Protein AF-A0A7R9FV16-F1 (afdb_monomer_lite)

Radius of gyration: 20.97 Å; chains: 1; bounding box: 51×36×60 Å

Secondary structure (DSSP, 8-state):
------GGGHHHHHHHHHHHHHHHHHHHHHHHHHHHHH-GGGHHHHHHHHHHHHHHHHHHHHHHHHH-HHHHHHHHHHHHHHHHHHHH-TTS-HHHHHHHHHHHHHHHHHHHHHHHHHHHHHHS-TTS-HHHHHHHHHHHHHHHHHHHHHHHHHHHHHHHHHHHHHTSS-HHHHHHHHHHHHH--

Organism: NCBI:txid69355

Foldseek 3Di:
DDDPPPLVPPLVLLVLLLVLLLVLLVVLLVVVLVCLVPPVVVLVVVLVVLVVVCVVVVCCVVCCCVVVVVVVVVVVVVVVVVVVVLVPDPPRDPVVVSVVVSVVSNVVSSSVLNNQLSVQVVPDDSPDDSVVNSVSSVVSSVCCSCVVSVVVSVLSVLLVCLVVQCPDPDPVSVVVSVVSNVVRD

Structure (mmCIF, N/CA/C/O backbone):
data_AF-A0A7R9FV16-F1
#
_entry.id   AF-A0A7R9FV16-F1
#
loop_
_atom_site.group_PDB
_atom_site.id
_atom_site.type_symbol
_atom_site.label_atom_id
_atom_site.label_alt_id
_atom_site.label_comp_id
_atom_site.label_asym_id
_atom_site.label_entity_id
_atom_site.label_seq_id
_atom_site.pdbx_PDB_ins_code
_atom_site.Cartn_x
_atom_site.Cartn_y
_atom_site.Cartn_z
_atom_site.occupancy
_atom_site.B_iso_or_equiv
_atom_site.auth_seq_id
_atom_site.auth_comp_id
_atom_site.auth_asym_id
_atom_site.auth_atom_id
_atom_site.pdbx_PDB_model_num
ATOM 1 N N . GLN A 1 1 ? -18.859 5.278 29.647 1.00 49.06 1 GLN A N 1
ATOM 2 C CA . GLN A 1 1 ? -19.649 4.198 29.020 1.00 49.06 1 GLN A CA 1
ATOM 3 C C . GLN A 1 1 ? -20.813 4.819 28.258 1.00 49.06 1 GLN A C 1
ATOM 5 O O . GLN A 1 1 ? -21.878 4.978 28.829 1.00 49.06 1 GLN A O 1
ATOM 10 N N . VAL A 1 2 ? -20.589 5.220 27.007 1.00 32.78 2 VAL A N 1
ATOM 11 C CA . VAL A 1 2 ? -21.603 5.436 25.957 1.00 32.78 2 VAL A CA 1
ATOM 12 C C . VAL A 1 2 ? -20.820 5.634 24.664 1.00 32.78 2 VAL A C 1
ATOM 14 O O . VAL A 1 2 ? -19.995 6.531 24.585 1.00 32.78 2 VAL A O 1
ATOM 17 N N . GLY A 1 3 ? -21.016 4.729 23.714 1.00 35.81 3 GLY A N 1
ATOM 18 C CA . GLY A 1 3 ? -20.226 4.632 22.488 1.00 35.81 3 GLY A CA 1
ATOM 19 C C . GLY A 1 3 ? -20.249 3.205 21.962 1.00 35.81 3 GLY A C 1
ATOM 20 O O . GLY A 1 3 ? -19.216 2.632 21.651 1.00 35.81 3 GLY A O 1
ATOM 21 N N . GLY A 1 4 ? -21.436 2.591 21.956 1.00 35.41 4 GLY A N 1
ATOM 22 C CA . GLY A 1 4 ? -21.664 1.302 21.317 1.00 35.41 4 GLY A CA 1
ATOM 23 C C . GLY A 1 4 ? -21.653 1.463 19.802 1.00 35.41 4 GLY A C 1
ATOM 24 O O . GLY A 1 4 ? -22.678 1.259 19.160 1.00 35.41 4 GLY A O 1
ATOM 25 N N . VAL A 1 5 ? -20.515 1.851 19.232 1.00 40.62 5 VAL A N 1
ATOM 26 C CA . VAL A 1 5 ? -20.226 1.541 17.837 1.00 40.62 5 VAL A CA 1
ATOM 27 C C . VAL A 1 5 ? -19.673 0.127 17.865 1.00 40.62 5 VAL A C 1
ATOM 29 O O . VAL A 1 5 ? -18.720 -0.174 18.574 1.00 40.62 5 VAL A O 1
ATOM 32 N N . ARG A 1 6 ? -20.365 -0.781 17.187 1.00 46.66 6 ARG A N 1
ATOM 33 C CA . ARG A 1 6 ? -20.012 -2.197 17.122 1.00 46.66 6 ARG A CA 1
ATOM 34 C C . ARG A 1 6 ? -18.556 -2.351 16.646 1.00 46.66 6 ARG A C 1
ATOM 36 O O . ARG A 1 6 ? -18.321 -2.199 15.449 1.00 46.66 6 ARG A O 1
ATOM 43 N N . SER A 1 7 ? -17.629 -2.744 17.530 1.00 47.72 7 SER A N 1
ATOM 44 C CA . SER A 1 7 ? -16.282 -3.236 17.154 1.00 47.72 7 SER A CA 1
ATOM 45 C C . SER A 1 7 ? -16.349 -4.355 16.099 1.00 47.72 7 SER A C 1
ATOM 47 O O . SER A 1 7 ? -15.439 -4.542 15.303 1.00 47.72 7 SER A O 1
ATOM 49 N N . GLU A 1 8 ? -17.507 -5.015 15.970 1.00 54.47 8 GLU A N 1
ATOM 50 C CA . GLU A 1 8 ? -17.840 -5.990 14.922 1.00 54.47 8 GLU A CA 1
ATOM 51 C C . GLU A 1 8 ? -17.688 -5.455 13.477 1.00 54.47 8 GLU A C 1
ATOM 53 O O . GLU A 1 8 ? -17.722 -6.242 12.527 1.00 54.47 8 GLU A O 1
ATOM 58 N N . ARG A 1 9 ? -17.551 -4.133 13.276 1.00 60.50 9 ARG A N 1
ATOM 59 C CA . ARG A 1 9 ? -17.460 -3.492 11.951 1.00 60.50 9 ARG A CA 1
ATOM 60 C C . ARG A 1 9 ? -16.051 -3.141 11.478 1.00 60.50 9 ARG A C 1
ATOM 62 O O . ARG A 1 9 ? -15.894 -2.828 10.299 1.00 60.50 9 ARG A O 1
ATOM 69 N N . GLU A 1 10 ? -15.024 -3.255 12.312 1.00 66.75 10 GLU A N 1
ATOM 70 C CA . GLU A 1 10 ? -13.659 -2.885 11.904 1.00 66.75 10 GLU A CA 1
ATOM 71 C C . GLU A 1 10 ? -13.011 -3.941 11.001 1.00 66.75 10 GLU A C 1
ATOM 73 O O . GLU A 1 10 ? -12.376 -3.626 9.991 1.00 66.75 10 GLU A O 1
ATOM 78 N N . TRP A 1 11 ? -13.269 -5.217 11.289 1.00 72.56 11 TRP A N 1
ATOM 79 C CA . TRP A 1 11 ? -12.758 -6.345 10.509 1.00 72.56 11 TRP A CA 1
ATOM 80 C C . TRP A 1 11 ? -13.190 -6.316 9.024 1.00 72.56 11 TRP A C 1
ATOM 82 O O . TRP A 1 11 ? -12.340 -6.472 8.139 1.00 72.56 11 TRP A O 1
ATOM 92 N N . PRO A 1 12 ? -14.480 -6.073 8.697 1.00 78.12 12 PRO A N 1
ATOM 93 C CA . PRO A 1 12 ? -14.931 -5.891 7.316 1.00 78.12 12 PRO A CA 1
ATOM 94 C C . PRO A 1 12 ? -14.269 -4.719 6.583 1.00 78.12 12 PRO A C 1
ATOM 96 O O . PRO A 1 12 ? -14.006 -4.830 5.383 1.00 78.12 12 PRO A O 1
ATOM 99 N N . VAL A 1 13 ? -13.977 -3.618 7.284 1.00 77.75 13 VAL A N 1
ATOM 100 C CA . VAL A 1 13 ? -13.312 -2.439 6.710 1.00 77.75 13 VAL A CA 1
ATOM 101 C C . VAL A 1 13 ? -11.863 -2.769 6.357 1.00 77.75 13 VAL A C 1
ATOM 103 O O . VAL A 1 13 ? -11.467 -2.564 5.210 1.00 77.75 13 VAL A O 1
ATOM 106 N N . VAL A 1 14 ? -11.098 -3.369 7.278 1.00 80.19 14 VAL A N 1
ATOM 107 C CA . VAL A 1 14 ? -9.709 -3.802 7.018 1.00 80.19 14 VAL A CA 1
ATOM 108 C C . VAL A 1 14 ? -9.652 -4.761 5.828 1.00 80.19 14 VAL A C 1
ATOM 110 O O . VAL A 1 14 ? -8.814 -4.607 4.940 1.00 80.19 14 VAL A O 1
ATOM 113 N N . TRP A 1 15 ? -10.591 -5.705 5.745 1.00 84.06 15 TRP A N 1
ATOM 114 C CA . TRP A 1 15 ? -10.686 -6.637 4.620 1.00 84.06 15 TRP A CA 1
ATOM 115 C C . TRP A 1 15 ? -11.043 -5.953 3.291 1.00 84.06 15 TRP A C 1
ATOM 117 O O . TRP A 1 15 ? -10.528 -6.329 2.234 1.00 84.06 15 TRP A O 1
ATOM 127 N N . ALA A 1 16 ? -11.925 -4.951 3.310 1.00 83.25 16 ALA A N 1
ATOM 128 C CA . ALA A 1 16 ? -12.270 -4.175 2.122 1.00 83.25 16 ALA A CA 1
ATOM 129 C C . ALA A 1 16 ? -11.076 -3.352 1.616 1.00 83.25 16 ALA A C 1
ATOM 131 O O . ALA A 1 16 ? -10.797 -3.360 0.414 1.00 83.25 16 ALA A O 1
ATOM 132 N N . VAL A 1 17 ? -10.335 -2.717 2.528 1.00 84.00 17 VAL A N 1
ATOM 133 C CA . VAL A 1 17 ? -9.106 -1.979 2.210 1.00 84.00 17 VAL A CA 1
ATOM 134 C C . VAL A 1 17 ? -8.035 -2.927 1.667 1.00 84.00 17 VAL A C 1
ATOM 136 O O . VAL A 1 17 ? -7.470 -2.644 0.613 1.00 84.00 17 VAL A O 1
ATOM 139 N N . ALA A 1 18 ? -7.821 -4.088 2.296 1.00 84.62 18 ALA A N 1
ATOM 140 C CA . ALA A 1 18 ? -6.855 -5.090 1.839 1.00 84.62 18 ALA A CA 1
ATOM 141 C C . ALA A 1 18 ? -7.154 -5.585 0.414 1.00 84.62 18 ALA A C 1
ATOM 143 O O . ALA A 1 18 ? -6.259 -5.666 -0.428 1.00 84.62 18 ALA A O 1
ATOM 144 N N . LYS A 1 19 ? -8.427 -5.861 0.104 1.00 87.62 19 LYS A N 1
ATOM 145 C CA . LYS A 1 19 ? -8.842 -6.247 -1.254 1.00 87.62 19 LYS A CA 1
ATOM 146 C C . LYS A 1 19 ? -8.628 -5.124 -2.269 1.00 87.62 19 LYS A C 1
ATOM 148 O O . LYS A 1 19 ? -8.156 -5.396 -3.370 1.00 87.62 19 LYS A O 1
ATOM 153 N N . GLY A 1 20 ? -8.959 -3.880 -1.917 1.00 85.50 20 GLY A N 1
ATOM 154 C CA . GLY A 1 20 ? -8.730 -2.723 -2.790 1.00 85.50 20 GLY A CA 1
ATOM 155 C C . GLY A 1 20 ? -7.244 -2.474 -3.056 1.00 85.50 20 GLY A C 1
ATOM 156 O O . GLY A 1 20 ? -6.833 -2.289 -4.198 1.00 85.50 20 GLY A O 1
ATOM 157 N N . SER A 1 21 ? -6.428 -2.566 -2.011 1.00 86.31 21 SER A N 1
ATOM 158 C CA . SER A 1 21 ? -4.969 -2.489 -2.075 1.00 86.31 21 SER A CA 1
ATOM 159 C C . SER A 1 21 ? -4.351 -3.564 -2.970 1.00 86.31 21 SER A C 1
ATOM 161 O O . SER A 1 21 ? -3.466 -3.276 -3.779 1.00 86.31 21 SER A O 1
ATOM 163 N N . PHE A 1 22 ? -4.841 -4.803 -2.880 1.00 90.00 22 PHE A N 1
ATOM 164 C CA . PHE A 1 22 ? -4.366 -5.888 -3.732 1.00 90.00 22 PHE A CA 1
ATOM 165 C C . PHE A 1 22 ? -4.610 -5.588 -5.218 1.00 90.00 22 PHE A C 1
ATOM 167 O O . PHE A 1 22 ? -3.686 -5.680 -6.026 1.00 90.00 22 PHE A O 1
ATOM 174 N N . TRP A 1 23 ? -5.818 -5.135 -5.571 1.00 91.12 23 TRP A N 1
ATOM 175 C CA . TRP A 1 23 ? -6.137 -4.711 -6.938 1.00 91.12 23 TRP A CA 1
ATOM 176 C C . TRP A 1 23 ? -5.261 -3.551 -7.417 1.00 91.12 23 TRP A C 1
ATOM 178 O O . TRP A 1 23 ? -4.780 -3.575 -8.550 1.00 91.12 23 TRP A O 1
ATOM 188 N N . ASN A 1 24 ? -4.983 -2.579 -6.547 1.00 88.94 24 ASN A N 1
ATOM 189 C CA . ASN A 1 24 ? -4.059 -1.490 -6.851 1.00 88.94 24 ASN A CA 1
ATOM 190 C C . ASN A 1 24 ? -2.654 -2.004 -7.178 1.00 88.94 24 ASN A C 1
ATOM 192 O O . ASN A 1 24 ? -2.062 -1.588 -8.172 1.00 88.94 24 ASN A O 1
ATOM 196 N N . LYS A 1 25 ? -2.126 -2.940 -6.384 1.00 89.81 25 LYS A N 1
ATOM 197 C CA . LYS A 1 25 ? -0.804 -3.540 -6.610 1.00 89.81 25 LYS A CA 1
ATOM 198 C C . LYS A 1 25 ? -0.758 -4.359 -7.904 1.00 89.81 25 LYS A C 1
ATOM 200 O O . LYS A 1 25 ? 0.234 -4.282 -8.626 1.00 89.81 25 LYS A O 1
ATOM 205 N N . CYS A 1 26 ? -1.839 -5.057 -8.260 1.00 90.69 26 CYS A N 1
ATOM 206 C CA . CYS A 1 26 ? -1.954 -5.743 -9.552 1.00 90.69 26 CYS A CA 1
ATOM 207 C C . CYS A 1 26 ? -1.857 -4.792 -10.755 1.00 90.69 26 CYS A C 1
ATOM 209 O O . CYS A 1 26 ? -1.414 -5.221 -11.815 1.00 90.69 26 CYS A O 1
ATOM 211 N N . ILE A 1 27 ? -2.242 -3.521 -10.600 1.00 90.44 27 ILE A N 1
ATOM 212 C CA . ILE A 1 27 ? -2.109 -2.491 -11.641 1.00 90.44 27 ILE A CA 1
ATOM 213 C C . ILE A 1 27 ? -0.732 -1.816 -11.570 1.00 90.44 27 ILE A C 1
ATOM 215 O O . ILE A 1 27 ? -0.095 -1.608 -12.599 1.00 90.44 27 ILE A O 1
ATOM 219 N N . LEU A 1 28 ? -0.244 -1.505 -10.367 1.00 88.81 28 LEU A N 1
ATOM 220 C CA . LEU A 1 28 ? 1.030 -0.815 -10.150 1.00 88.81 28 LEU A CA 1
ATOM 221 C C . LEU A 1 28 ? 2.240 -1.623 -10.626 1.00 88.81 28 LEU A C 1
ATOM 223 O O . LEU A 1 28 ? 3.129 -1.059 -11.255 1.00 88.81 28 LEU A O 1
ATOM 227 N N . VAL A 1 29 ? 2.284 -2.930 -10.353 1.00 89.38 29 VAL A N 1
ATOM 228 C CA . VAL A 1 29 ? 3.417 -3.794 -10.730 1.00 89.38 29 VAL A CA 1
ATOM 229 C C . VAL A 1 29 ? 3.679 -3.799 -12.247 1.00 89.38 29 VAL A C 1
ATOM 231 O O . VAL A 1 29 ? 4.810 -3.512 -12.642 1.00 89.38 29 VAL A O 1
ATOM 234 N N . PRO A 1 30 ? 2.695 -4.068 -13.130 1.00 89.62 30 PRO A N 1
ATOM 235 C CA . PRO A 1 30 ? 2.925 -4.000 -14.572 1.00 89.62 30 PRO A CA 1
ATOM 236 C C . PRO A 1 30 ? 3.236 -2.579 -15.055 1.00 89.62 30 PRO A C 1
ATOM 238 O O . PRO A 1 30 ? 4.056 -2.421 -15.958 1.00 89.62 30 PRO A O 1
ATOM 241 N N . LEU A 1 31 ? 2.656 -1.543 -14.438 1.00 90.06 31 LEU A N 1
ATOM 242 C CA . LEU A 1 31 ? 2.975 -0.149 -14.766 1.00 90.06 31 LEU A CA 1
ATOM 243 C C . LEU A 1 31 ? 4.433 0.197 -14.431 1.00 90.06 31 LEU A C 1
ATOM 245 O O . LEU A 1 31 ? 5.113 0.851 -15.218 1.00 90.06 31 LEU A O 1
ATOM 249 N N . ALA A 1 32 ? 4.935 -0.286 -13.294 1.00 87.44 32 ALA A N 1
ATOM 250 C CA . ALA A 1 32 ? 6.323 -0.115 -12.883 1.00 87.44 32 ALA A CA 1
ATOM 251 C C . ALA A 1 32 ? 7.286 -0.849 -13.828 1.00 87.44 32 ALA A C 1
ATOM 253 O O . ALA A 1 32 ? 8.304 -0.286 -14.230 1.00 87.44 32 ALA A O 1
ATOM 254 N N . LEU A 1 33 ? 6.947 -2.073 -14.249 1.00 88.44 33 LEU A N 1
ATOM 255 C CA . LEU A 1 33 ? 7.721 -2.806 -15.258 1.00 88.44 33 LEU A CA 1
ATOM 256 C C . LEU A 1 33 ? 7.745 -2.072 -16.605 1.00 88.44 33 LEU A C 1
ATOM 258 O O . LEU A 1 33 ? 8.794 -2.004 -17.247 1.00 88.44 33 LEU A O 1
ATOM 262 N N . LEU A 1 34 ? 6.616 -1.485 -17.012 1.00 90.38 34 LEU A N 1
ATOM 263 C CA . LEU A 1 34 ? 6.533 -0.663 -18.217 1.00 90.38 34 LEU A CA 1
ATOM 264 C C . LEU A 1 34 ? 7.412 0.591 -18.100 1.00 90.38 34 LEU A C 1
ATOM 266 O O . LEU A 1 34 ? 8.094 0.946 -19.059 1.00 90.38 34 LEU A O 1
ATOM 270 N N . LEU A 1 35 ? 7.452 1.224 -16.924 1.00 86.69 35 LEU A N 1
ATOM 271 C CA . LEU A 1 35 ? 8.299 2.387 -16.654 1.00 86.69 35 LEU A CA 1
ATOM 272 C C . LEU A 1 35 ? 9.790 2.051 -16.804 1.00 86.69 35 LEU A C 1
ATOM 274 O O . LEU A 1 35 ? 10.509 2.821 -17.438 1.00 86.69 35 LEU A O 1
ATOM 278 N N . VAL A 1 36 ? 10.253 0.887 -16.322 1.00 84.00 36 VAL A N 1
ATOM 279 C CA . VAL A 1 36 ? 11.645 0.429 -16.552 1.00 84.00 36 VAL A CA 1
ATOM 280 C C . VAL A 1 36 ? 11.959 0.306 -18.032 1.00 84.00 36 VAL A C 1
ATOM 282 O O . VAL A 1 36 ? 13.068 0.623 -18.454 1.00 84.00 36 VAL A O 1
ATOM 285 N N . TRP A 1 37 ? 11.007 -0.198 -18.812 1.00 85.06 37 TRP A N 1
ATOM 286 C CA . TRP A 1 37 ? 11.217 -0.423 -20.234 1.00 85.06 37 TRP A CA 1
ATOM 287 C C . TRP A 1 37 ? 11.226 0.887 -21.029 1.00 85.06 37 TRP A C 1
ATOM 289 O O . TRP A 1 37 ? 12.030 1.041 -21.944 1.00 85.06 37 TRP A O 1
ATOM 299 N N . LEU A 1 38 ? 10.366 1.842 -20.662 1.00 89.75 38 LEU A N 1
ATOM 300 C CA . LEU A 1 38 ? 10.166 3.077 -21.418 1.00 89.75 38 LEU A CA 1
ATOM 301 C C . LEU A 1 38 ? 11.107 4.215 -20.990 1.00 89.75 38 LEU A C 1
ATOM 303 O O . LEU A 1 38 ? 11.584 4.976 -21.829 1.00 89.75 38 LEU A O 1
ATOM 307 N N . ALA A 1 39 ? 11.353 4.358 -19.686 1.00 88.25 39 ALA A N 1
ATOM 308 C CA . ALA A 1 39 ? 12.086 5.485 -19.115 1.00 88.25 39 ALA A CA 1
ATOM 309 C C . ALA A 1 39 ? 12.746 5.119 -17.767 1.00 88.25 39 ALA A C 1
ATOM 311 O O . ALA A 1 39 ? 12.374 5.663 -16.725 1.00 88.25 39 ALA A O 1
ATOM 312 N N . PRO A 1 40 ? 13.767 4.241 -17.749 1.00 82.56 40 PRO A N 1
ATOM 313 C CA . PRO A 1 40 ? 14.423 3.822 -16.506 1.00 82.56 40 PRO A CA 1
ATOM 314 C C . PRO A 1 40 ? 15.129 4.981 -15.785 1.00 82.56 40 PRO A C 1
ATOM 316 O O . PRO A 1 40 ? 15.247 4.976 -14.564 1.00 82.56 40 PRO A O 1
ATOM 319 N N . TRP A 1 41 ? 15.538 6.019 -16.521 1.00 87.00 41 TRP A N 1
ATOM 320 C CA . TRP A 1 41 ? 16.105 7.244 -15.952 1.00 87.00 41 TRP A CA 1
ATOM 321 C C . TRP A 1 41 ? 15.116 8.008 -15.064 1.00 87.00 41 TRP A C 1
ATOM 323 O O . TRP A 1 41 ? 15.553 8.802 -14.239 1.00 87.00 41 TRP A O 1
ATOM 333 N N . LEU A 1 42 ? 13.806 7.770 -15.216 1.00 87.56 42 LEU A N 1
ATOM 334 C CA . LEU A 1 42 ? 12.759 8.419 -14.431 1.00 87.56 42 LEU A CA 1
ATOM 335 C C . LEU A 1 42 ? 12.630 7.820 -13.022 1.00 87.56 42 LEU A C 1
ATOM 337 O O . LEU A 1 42 ? 12.069 8.464 -12.144 1.00 87.56 42 LEU A O 1
ATOM 341 N N . ILE A 1 43 ? 13.187 6.629 -12.778 1.00 84.25 43 ILE A N 1
ATOM 342 C CA . ILE A 1 43 ? 13.140 5.952 -11.473 1.00 84.25 43 ILE A CA 1
ATOM 343 C C . ILE A 1 43 ? 13.840 6.800 -10.404 1.00 84.25 43 ILE A C 1
ATOM 345 O O . ILE A 1 43 ? 13.265 7.066 -9.353 1.00 84.25 43 ILE A O 1
ATOM 349 N N . THR A 1 44 ? 15.050 7.284 -10.689 1.00 84.94 44 THR A N 1
ATOM 350 C CA . THR A 1 44 ? 15.838 8.110 -9.762 1.00 84.94 44 THR A CA 1
ATOM 351 C C . THR A 1 44 ? 15.147 9.426 -9.375 1.00 84.94 44 THR A C 1
ATOM 353 O O . THR A 1 44 ? 15.041 9.689 -8.179 1.00 84.94 44 THR A O 1
ATOM 356 N N . PRO A 1 45 ? 14.639 10.266 -10.302 1.00 88.69 45 PRO A N 1
ATOM 357 C CA . PRO A 1 45 ? 13.912 11.473 -9.922 1.00 88.69 45 PRO A CA 1
ATOM 358 C C . PRO A 1 45 ? 12.588 11.162 -9.210 1.00 88.69 45 PRO A C 1
ATOM 360 O O . PRO A 1 45 ? 12.253 11.881 -8.274 1.00 88.69 45 PRO A O 1
ATOM 363 N N . LEU A 1 46 ? 11.871 10.086 -9.570 1.00 84.88 46 LEU A N 1
ATOM 364 C CA . LEU A 1 46 ? 10.687 9.643 -8.815 1.00 84.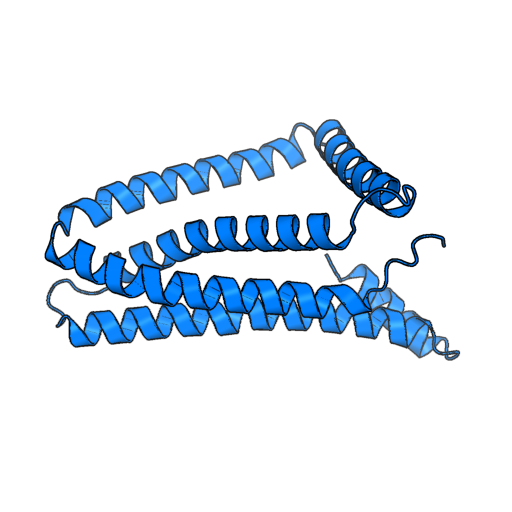88 46 LEU A CA 1
ATOM 365 C C . LEU A 1 46 ? 11.040 9.274 -7.369 1.00 84.88 46 LEU A C 1
ATOM 367 O O . LEU A 1 46 ? 10.335 9.694 -6.458 1.00 84.88 46 LEU A O 1
ATOM 371 N N . LEU A 1 47 ? 12.142 8.546 -7.154 1.00 84.19 47 LEU A N 1
ATOM 372 C CA . LEU A 1 47 ? 12.639 8.191 -5.819 1.00 84.19 47 LEU A CA 1
ATOM 373 C C . LEU A 1 47 ? 13.037 9.416 -5.007 1.00 84.19 47 LEU A C 1
ATOM 375 O O . LEU A 1 47 ? 12.675 9.520 -3.841 1.00 84.19 47 LEU A O 1
ATOM 379 N N . MET A 1 48 ? 13.767 10.349 -5.617 1.00 89.31 48 MET A N 1
ATOM 380 C CA . MET A 1 48 ? 14.195 11.573 -4.941 1.00 89.31 48 MET A CA 1
ATOM 381 C C . MET A 1 48 ? 12.994 12.434 -4.536 1.00 89.31 48 MET A C 1
ATOM 383 O O . MET A 1 48 ? 12.974 12.968 -3.430 1.00 89.31 48 MET A O 1
ATOM 387 N N . LEU A 1 49 ? 11.981 12.544 -5.403 1.00 88.19 49 LEU A N 1
ATOM 388 C CA . LEU A 1 49 ? 10.747 13.273 -5.106 1.00 88.19 49 LEU A CA 1
ATOM 389 C C . LEU A 1 49 ? 9.898 12.569 -4.040 1.00 88.19 49 LEU A C 1
ATOM 391 O O . LEU A 1 49 ? 9.436 13.232 -3.116 1.00 88.19 49 LEU A O 1
ATOM 395 N N . GLY A 1 50 ? 9.723 11.248 -4.141 1.00 83.00 50 GLY A N 1
ATOM 396 C CA . GLY A 1 50 ? 8.999 10.448 -3.148 1.00 83.00 50 GLY A CA 1
ATOM 397 C C . GLY A 1 50 ? 9.649 10.532 -1.769 1.00 83.00 50 GLY A C 1
ATOM 398 O O . GLY A 1 50 ? 8.999 10.925 -0.804 1.00 83.00 50 GLY A O 1
ATOM 399 N N . GLY A 1 51 ? 10.966 10.319 -1.700 1.00 85.25 51 GLY A N 1
ATOM 400 C CA . GLY A 1 51 ? 11.727 10.440 -0.459 1.00 85.25 51 GLY A CA 1
ATOM 401 C C . GLY A 1 51 ? 11.692 11.852 0.131 1.00 85.25 51 GLY A C 1
ATOM 402 O O . GLY A 1 51 ? 11.557 12.007 1.342 1.00 85.25 51 GLY A O 1
ATOM 403 N N . ALA A 1 52 ? 11.753 12.899 -0.700 1.00 89.19 52 ALA A N 1
ATOM 404 C CA . ALA A 1 52 ? 11.596 14.275 -0.228 1.00 89.19 52 ALA A CA 1
ATOM 405 C C . ALA A 1 52 ? 10.190 14.539 0.338 1.00 89.19 52 ALA A C 1
ATOM 407 O O . ALA A 1 52 ? 10.072 15.174 1.387 1.00 89.19 52 ALA A O 1
ATOM 408 N N . TYR A 1 53 ? 9.142 14.028 -0.319 1.00 86.00 53 TYR A N 1
ATOM 409 C CA . TYR A 1 53 ? 7.762 14.131 0.157 1.00 86.00 53 TYR A CA 1
ATOM 410 C C . TYR A 1 53 ? 7.559 13.392 1.485 1.00 86.00 53 TYR A C 1
ATOM 412 O O . TYR A 1 53 ? 7.020 13.980 2.419 1.00 86.00 53 TYR A O 1
ATOM 420 N N . LEU A 1 54 ? 8.065 12.161 1.624 1.00 83.81 54 LEU A N 1
ATOM 421 C CA . LEU A 1 54 ? 8.008 11.428 2.892 1.00 83.81 54 LEU A CA 1
ATOM 422 C C . LEU A 1 54 ? 8.774 12.127 4.017 1.00 83.81 54 LEU A C 1
ATOM 424 O O . LEU A 1 54 ? 8.303 12.154 5.152 1.00 83.81 54 LEU A O 1
ATOM 428 N N . CYS A 1 55 ? 9.950 12.691 3.730 1.00 87.62 55 CYS A N 1
ATOM 429 C CA . CYS A 1 55 ? 10.699 13.470 4.715 1.00 87.62 55 CYS A CA 1
ATOM 430 C C . CYS A 1 55 ? 9.901 14.696 5.170 1.00 87.62 55 CYS A C 1
ATOM 432 O O . CYS A 1 55 ? 9.879 14.999 6.362 1.00 87.62 55 CYS A O 1
ATOM 434 N N . PHE A 1 56 ? 9.227 15.378 4.240 1.00 89.44 56 PHE A N 1
ATOM 435 C CA . PHE A 1 56 ? 8.351 16.499 4.558 1.00 89.44 56 PHE A CA 1
ATOM 436 C C . PHE A 1 56 ? 7.161 16.057 5.423 1.00 89.44 56 PHE A C 1
ATOM 438 O O . PHE A 1 56 ? 6.998 16.580 6.521 1.00 89.44 56 PHE A O 1
ATOM 445 N N . GLU A 1 57 ? 6.391 15.053 4.991 1.00 82.69 57 GLU A N 1
ATOM 446 C CA . GLU A 1 57 ? 5.208 14.565 5.716 1.00 82.69 57 GLU A CA 1
ATOM 447 C C . GLU A 1 57 ? 5.580 13.975 7.089 1.00 82.69 57 GLU A C 1
ATOM 449 O O . GLU A 1 57 ? 4.880 14.171 8.084 1.00 82.69 57 GLU A O 1
ATOM 454 N N . GLY A 1 58 ? 6.718 13.280 7.174 1.00 83.69 58 GLY A N 1
ATOM 455 C CA . GLY A 1 58 ? 7.248 12.731 8.419 1.00 83.69 58 GLY A CA 1
ATOM 456 C C . GLY A 1 58 ? 7.633 13.822 9.418 1.00 83.69 58 GLY A C 1
ATOM 457 O O . GLY A 1 58 ? 7.231 13.758 10.582 1.00 83.69 58 GLY A O 1
ATOM 458 N N . VAL A 1 59 ? 8.372 14.846 8.973 1.00 89.00 59 VAL A N 1
ATOM 459 C CA . VAL A 1 59 ? 8.736 15.988 9.825 1.00 89.00 59 VAL A CA 1
ATOM 460 C C . VAL A 1 59 ? 7.500 16.784 10.217 1.00 89.00 59 VAL A C 1
ATOM 462 O O . VAL A 1 59 ? 7.374 17.125 11.387 1.00 89.00 59 VAL A O 1
ATOM 465 N N . GLU A 1 60 ? 6.574 17.040 9.295 1.00 85.56 60 GLU A N 1
ATOM 466 C CA . GLU A 1 60 ? 5.336 17.770 9.569 1.00 85.56 60 GLU A CA 1
ATOM 467 C C . GLU A 1 60 ? 4.504 17.071 10.647 1.00 85.56 60 GLU A C 1
ATOM 469 O O . GLU A 1 60 ? 4.148 17.700 11.640 1.00 85.56 60 GLU A O 1
ATOM 474 N N . LYS A 1 61 ? 4.276 15.755 10.539 1.00 79.69 61 LYS A N 1
ATOM 475 C CA . LYS A 1 61 ? 3.506 15.000 11.543 1.00 79.69 61 LYS A CA 1
ATOM 476 C C . LYS A 1 61 ? 4.178 14.979 12.914 1.00 79.69 61 LYS A C 1
ATOM 478 O O . LYS A 1 61 ? 3.501 15.130 13.933 1.00 79.69 61 LYS A O 1
ATOM 483 N N . ILE A 1 62 ? 5.500 14.804 12.962 1.00 83.62 62 ILE A N 1
ATOM 484 C CA . ILE A 1 62 ? 6.251 14.804 14.227 1.00 83.62 62 ILE A CA 1
ATOM 485 C C . ILE A 1 62 ? 6.267 16.212 14.835 1.00 83.62 62 ILE A C 1
ATOM 487 O O . ILE A 1 62 ? 5.971 16.380 16.018 1.00 83.62 62 ILE A O 1
ATOM 491 N N . ALA A 1 63 ? 6.575 17.231 14.034 1.00 83.88 63 ALA A N 1
ATOM 492 C CA . ALA A 1 63 ? 6.650 18.619 14.470 1.00 83.88 63 ALA A CA 1
ATOM 493 C C . ALA A 1 63 ? 5.282 19.144 14.908 1.00 83.88 63 ALA A C 1
ATOM 495 O O . ALA A 1 63 ? 5.200 19.798 15.940 1.00 83.88 63 ALA A O 1
ATOM 496 N N . HIS A 1 64 ? 4.203 18.815 14.195 1.00 77.81 64 HIS A N 1
ATOM 497 C CA . HIS A 1 64 ? 2.848 19.207 14.575 1.00 77.81 64 HIS A CA 1
ATOM 498 C C . HIS A 1 64 ? 2.466 18.624 15.942 1.00 77.81 64 HIS A C 1
ATOM 500 O O . HIS A 1 64 ? 2.004 19.353 16.819 1.00 77.81 64 HIS A O 1
ATOM 506 N N . LYS A 1 65 ? 2.772 17.341 16.181 1.00 77.75 65 LYS A N 1
ATOM 507 C CA . LYS A 1 65 ? 2.489 16.671 17.460 1.00 77.75 65 LYS A CA 1
ATOM 508 C C . LYS A 1 65 ? 3.333 17.206 18.627 1.00 77.75 65 LYS A C 1
ATOM 510 O O . LYS A 1 65 ? 2.861 17.207 19.761 1.00 77.75 65 LYS A O 1
ATOM 515 N N . LEU A 1 66 ? 4.563 17.658 18.366 1.00 81.75 66 LEU A N 1
ATOM 516 C CA . LEU A 1 66 ? 5.483 18.158 19.398 1.00 81.75 66 LEU A CA 1
ATOM 517 C C . LEU A 1 66 ? 5.366 19.667 19.664 1.00 81.75 66 LEU A C 1
ATOM 519 O O . LEU A 1 66 ? 5.497 20.089 20.810 1.00 81.75 66 LEU A O 1
ATOM 523 N N . LEU A 1 67 ? 5.144 20.479 18.628 1.00 77.25 67 LEU A N 1
ATOM 524 C CA . LEU A 1 67 ? 5.139 21.946 18.709 1.00 77.25 67 LEU A CA 1
ATOM 525 C C . LEU A 1 67 ? 3.735 22.526 18.888 1.00 77.25 67 LEU A C 1
ATOM 527 O O . LEU A 1 67 ? 3.593 23.582 19.499 1.00 77.25 67 LEU A O 1
ATOM 531 N N . HIS A 1 68 ? 2.700 21.825 18.416 1.00 77.88 68 HIS A N 1
ATOM 532 C CA . HIS A 1 68 ? 1.305 22.241 18.563 1.00 77.88 68 HIS A CA 1
ATOM 533 C C . HIS A 1 68 ? 0.454 21.168 19.263 1.00 77.88 68 HIS A C 1
ATOM 535 O O . HIS A 1 68 ? -0.587 20.771 18.741 1.00 77.88 68 HIS A O 1
ATOM 541 N N . PRO A 1 69 ? 0.830 20.708 20.475 1.00 68.50 69 PRO A N 1
ATOM 542 C CA . PRO A 1 69 ? 0.096 19.650 21.171 1.00 68.50 69 PRO A CA 1
ATOM 543 C C . PRO A 1 69 ? -1.366 20.026 21.457 1.00 68.50 69 PRO A C 1
ATOM 545 O O . PRO A 1 69 ? -2.233 19.160 21.417 1.00 68.50 69 PRO A O 1
ATOM 548 N N . ALA A 1 70 ? -1.667 21.311 21.676 1.00 66.25 70 ALA A N 1
ATOM 549 C CA . ALA A 1 70 ? -3.039 21.792 21.856 1.00 66.25 70 ALA A CA 1
ATOM 550 C C . ALA A 1 70 ? -3.872 21.736 20.560 1.00 66.25 70 ALA A C 1
ATOM 552 O O . ALA A 1 70 ? -5.078 21.522 20.614 1.00 66.25 70 ALA A O 1
ATOM 553 N N . GLN A 1 71 ? -3.236 21.910 19.400 1.00 63.53 71 GLN A N 1
ATOM 554 C CA . GLN A 1 71 ? -3.903 21.909 18.096 1.00 63.53 71 GLN A CA 1
ATOM 555 C C . GLN A 1 71 ? -4.048 20.487 17.548 1.00 63.53 71 GLN A C 1
ATOM 557 O O . GLN A 1 71 ? -5.099 20.148 17.022 1.00 63.53 71 GLN A O 1
ATOM 562 N N . ALA A 1 72 ? -3.057 19.625 17.794 1.00 60.91 72 ALA A N 1
ATOM 563 C CA . ALA A 1 72 ? -3.164 18.186 17.575 1.00 60.91 72 ALA A CA 1
ATOM 564 C C . ALA A 1 72 ? -4.277 17.560 18.439 1.00 60.91 72 ALA A C 1
ATOM 566 O O . ALA A 1 72 ? -5.066 16.772 17.930 1.00 60.91 72 ALA A O 1
ATOM 567 N N . GLN A 1 73 ? -4.401 17.961 19.713 1.00 60.97 73 GLN A N 1
ATOM 568 C CA . GLN A 1 73 ? -5.536 17.558 20.557 1.00 60.97 73 GLN A CA 1
ATOM 569 C C . GLN A 1 73 ? -6.863 18.128 20.045 1.00 60.97 73 GLN A C 1
ATOM 571 O O . GLN A 1 73 ? -7.873 17.440 20.088 1.00 60.97 73 GLN A O 1
ATOM 576 N N . ALA A 1 74 ? -6.886 19.365 19.537 1.00 61.22 74 ALA A N 1
ATOM 577 C CA . ALA A 1 74 ? -8.096 19.942 18.956 1.00 61.22 74 ALA A CA 1
ATOM 578 C C . ALA A 1 74 ? -8.540 19.207 17.678 1.00 61.22 74 ALA A C 1
ATOM 580 O O . ALA A 1 74 ? -9.730 18.969 17.516 1.00 61.22 74 ALA A O 1
ATOM 581 N N . GLU A 1 75 ? -7.619 18.802 16.801 1.00 60.66 75 GLU A N 1
ATOM 582 C CA . GLU A 1 75 ? -7.927 17.977 15.622 1.00 60.66 75 GLU A CA 1
ATOM 583 C C . GLU A 1 75 ? -8.416 16.577 16.000 1.00 60.66 75 GLU A C 1
ATOM 585 O O . GLU A 1 75 ? -9.351 16.067 15.386 1.00 60.66 75 GLU A O 1
ATOM 590 N N . GLU A 1 76 ? -7.824 15.967 17.028 1.00 59.84 76 GLU A N 1
ATOM 591 C CA . GLU A 1 76 ? -8.259 14.674 17.561 1.00 59.84 76 GLU A CA 1
ATOM 592 C C . GLU A 1 76 ? -9.683 14.769 18.128 1.00 59.84 76 GLU A C 1
ATOM 594 O O . GLU A 1 76 ? -10.541 13.973 17.756 1.00 59.84 76 GLU A O 1
ATOM 599 N N . LEU A 1 77 ? -9.977 15.823 18.898 1.00 58.69 77 LEU A N 1
ATOM 600 C CA . LEU A 1 77 ? -11.312 16.120 19.428 1.00 58.69 77 LEU A CA 1
ATOM 601 C C . LEU A 1 77 ? -12.330 16.476 18.335 1.00 58.69 77 LEU A C 1
ATOM 603 O O . LEU A 1 77 ? -13.507 16.162 18.482 1.00 58.69 77 LEU A O 1
ATOM 607 N N . VAL A 1 78 ? -11.912 17.126 17.245 1.00 60.88 78 VAL A N 1
ATOM 608 C CA . VAL A 1 78 ? -12.783 17.423 16.094 1.00 60.88 78 VAL A CA 1
ATOM 609 C C . VAL A 1 78 ? -13.106 16.149 15.317 1.00 60.88 78 VAL A C 1
ATOM 611 O O . VAL A 1 78 ? -14.269 15.941 14.985 1.00 60.88 78 VAL A O 1
ATOM 614 N N . ASN A 1 79 ? -12.131 15.262 15.099 1.00 57.41 79 ASN A N 1
ATOM 615 C CA . ASN A 1 79 ? -12.374 13.936 14.521 1.00 57.41 79 ASN A CA 1
ATOM 616 C C . ASN A 1 79 ? -13.318 13.111 15.406 1.00 57.41 79 ASN A C 1
ATOM 618 O O . ASN A 1 79 ? -14.251 12.481 14.910 1.00 57.41 79 ASN A O 1
ATOM 622 N N . GLU A 1 80 ? -13.113 13.141 16.724 1.00 55.16 80 GLU A N 1
ATOM 623 C CA . GLU A 1 80 ? -13.981 12.466 17.690 1.00 55.16 80 GLU A CA 1
ATOM 624 C C . GLU A 1 80 ? -15.397 13.066 17.685 1.00 55.16 80 GLU A C 1
ATOM 626 O O . GLU A 1 80 ? -16.381 12.329 17.680 1.00 55.16 80 GLU A O 1
ATOM 631 N N . ALA A 1 81 ? -15.519 14.393 17.584 1.00 55.03 81 ALA A N 1
ATOM 632 C CA . ALA A 1 81 ? -16.793 15.099 17.489 1.00 55.03 81 ALA A CA 1
ATOM 633 C C . ALA A 1 81 ? -17.518 14.851 16.156 1.00 55.03 81 ALA A C 1
ATOM 635 O O . ALA A 1 81 ? -18.736 14.693 16.157 1.00 55.03 81 ALA A O 1
ATOM 636 N N . GLU A 1 82 ? -16.815 14.769 15.024 1.00 55.97 82 GLU A N 1
ATOM 637 C CA . GLU A 1 82 ? -17.397 14.374 13.733 1.00 55.97 82 GLU A CA 1
ATOM 638 C C . GLU A 1 82 ? -17.900 12.929 13.768 1.00 55.97 82 GLU A C 1
ATOM 640 O O . GLU A 1 82 ? -19.006 12.649 13.304 1.00 55.97 82 GLU A O 1
ATOM 645 N N . ILE A 1 83 ? -17.140 12.017 14.385 1.00 55.34 83 ILE A N 1
ATOM 646 C CA . ILE A 1 83 ? -17.564 10.630 14.601 1.00 55.34 83 ILE A CA 1
ATOM 647 C C . ILE A 1 83 ? -18.785 10.581 15.531 1.00 55.34 83 ILE A C 1
ATOM 649 O O . ILE A 1 83 ? -19.743 9.867 15.242 1.00 55.34 83 ILE A O 1
ATOM 653 N N . MET A 1 84 ? -18.804 11.363 16.614 1.00 53.19 84 MET A N 1
ATOM 654 C CA . MET A 1 84 ? -19.942 11.442 17.536 1.00 53.19 84 MET A CA 1
ATOM 655 C C . MET A 1 84 ? -21.189 12.052 16.882 1.00 53.19 84 MET A C 1
ATOM 657 O O . MET A 1 84 ? -22.287 11.537 17.088 1.00 53.19 84 MET A O 1
ATOM 661 N N . ASN A 1 85 ? -21.038 13.090 16.058 1.00 52.22 85 ASN A N 1
ATOM 662 C CA . ASN A 1 85 ? -22.139 13.705 15.313 1.00 52.22 85 ASN A CA 1
ATOM 663 C C . ASN A 1 85 ? -22.698 12.753 14.245 1.00 52.22 85 ASN A C 1
ATOM 665 O O . ASN A 1 85 ? -23.913 12.627 14.116 1.00 52.22 85 ASN A O 1
ATOM 669 N N . ALA A 1 86 ? -21.835 12.001 13.554 1.00 52.00 86 ALA A N 1
ATOM 670 C CA . ALA A 1 86 ? -22.248 10.963 12.609 1.00 52.00 86 ALA A CA 1
ATOM 671 C C . ALA A 1 86 ? -22.989 9.786 13.275 1.00 52.00 86 ALA A C 1
ATOM 673 O O . ALA A 1 86 ? -23.787 9.114 12.626 1.00 52.00 86 ALA A O 1
ATOM 674 N N . VAL A 1 87 ? -22.741 9.528 14.565 1.00 51.22 87 VAL A N 1
ATOM 675 C CA . VAL A 1 87 ? -23.447 8.504 15.357 1.00 51.22 87 VAL A CA 1
ATOM 676 C C . VAL A 1 87 ? -24.801 9.005 15.883 1.00 51.22 87 VAL A C 1
ATOM 678 O O . VAL A 1 87 ? -25.684 8.187 16.147 1.00 51.22 87 VAL A O 1
ATOM 681 N N . GLN A 1 88 ? -24.991 10.321 16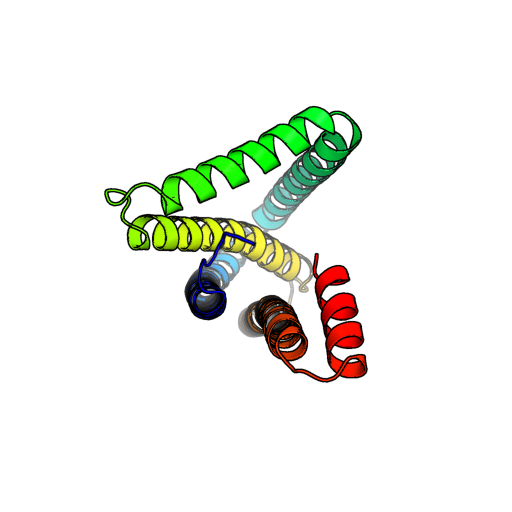.041 1.00 50.56 88 GLN A N 1
ATOM 682 C CA . GLN A 1 88 ? -26.221 10.903 16.598 1.00 50.56 88 GLN A CA 1
ATOM 683 C C . GLN A 1 88 ? -27.234 11.393 15.558 1.00 50.56 88 GLN A C 1
ATOM 685 O O . GLN A 1 88 ? -28.396 11.585 15.916 1.00 50.56 88 GLN A O 1
ATOM 690 N N . ASP A 1 89 ? -26.840 11.555 14.296 1.00 45.38 89 ASP A N 1
ATOM 691 C CA . ASP A 1 89 ? -27.729 12.019 13.231 1.00 45.38 89 ASP A CA 1
ATOM 692 C C . ASP A 1 89 ? -28.301 10.842 12.402 1.00 45.38 89 ASP A C 1
ATOM 694 O O . ASP A 1 89 ? -27.567 10.195 11.651 1.00 45.38 89 ASP A O 1
ATOM 698 N N . PRO A 1 90 ? -29.618 10.552 12.477 1.00 53.19 90 PRO A N 1
ATOM 699 C CA . PRO A 1 90 ? -30.259 9.475 11.714 1.00 53.19 90 PRO A CA 1
ATOM 700 C C . PRO A 1 90 ? -30.274 9.702 10.194 1.00 53.19 90 PRO A C 1
ATOM 702 O O . PRO A 1 90 ? -30.660 8.796 9.454 1.00 53.19 90 PRO A O 1
ATOM 705 N N . SER A 1 91 ? -29.925 10.906 9.726 1.00 52.84 91 SER A N 1
ATOM 706 C CA . SER A 1 91 ? -29.872 11.262 8.304 1.00 52.84 91 SER A CA 1
ATOM 707 C C . SER A 1 91 ? -28.515 10.982 7.649 1.00 52.84 91 SER A C 1
ATOM 709 O O . SER A 1 91 ? -28.404 11.014 6.420 1.00 52.84 91 SER A O 1
ATOM 711 N N . VAL A 1 92 ? -27.492 10.660 8.446 1.00 56.16 92 VAL A N 1
ATOM 712 C CA . VAL A 1 92 ? -26.153 10.336 7.958 1.00 56.16 92 VAL A CA 1
ATOM 713 C C . VAL A 1 92 ? -26.104 8.859 7.573 1.00 56.16 92 VAL A C 1
ATOM 715 O O . VAL A 1 92 ? -26.191 7.960 8.411 1.00 56.16 92 VAL A O 1
ATOM 718 N N . ASP A 1 93 ? -25.956 8.589 6.276 1.00 66.19 93 ASP A N 1
ATOM 719 C CA . ASP A 1 93 ? -25.774 7.231 5.768 1.00 66.19 93 ASP A CA 1
ATOM 720 C C . ASP A 1 93 ? -24.413 6.684 6.232 1.00 66.19 93 ASP A C 1
ATOM 722 O O . ASP A 1 93 ? -23.373 6.934 5.616 1.00 66.19 93 ASP A O 1
ATOM 726 N N . MET A 1 94 ? -24.410 5.913 7.325 1.00 66.06 94 MET A N 1
ATOM 727 C CA . MET A 1 94 ? -23.206 5.250 7.844 1.00 66.06 94 MET A CA 1
ATOM 728 C C . MET A 1 94 ? -22.462 4.443 6.768 1.00 66.06 94 MET A C 1
ATOM 730 O O . MET A 1 94 ? -21.237 4.339 6.823 1.00 66.06 94 MET A O 1
ATOM 734 N N . LEU A 1 95 ? -23.159 3.898 5.762 1.00 68.69 95 LEU A N 1
ATOM 735 C CA . LEU A 1 95 ? -22.513 3.159 4.676 1.00 68.69 95 LEU A CA 1
ATOM 736 C C . LEU A 1 95 ? -21.749 4.084 3.721 1.00 68.69 95 LEU A C 1
ATOM 738 O O . LEU A 1 95 ? -20.755 3.657 3.130 1.00 68.69 95 LEU A O 1
ATOM 742 N N . ALA A 1 96 ? -22.195 5.328 3.544 1.00 73.19 96 ALA A N 1
ATOM 743 C CA . ALA A 1 96 ? -21.487 6.318 2.742 1.00 73.19 96 ALA A CA 1
ATOM 744 C C . ALA A 1 96 ? -20.165 6.718 3.413 1.00 73.19 96 ALA A C 1
ATOM 746 O O . ALA A 1 96 ? -19.123 6.692 2.756 1.00 73.19 96 ALA A O 1
ATOM 747 N N . LEU A 1 97 ? -20.186 6.958 4.729 1.00 74.38 97 LEU A N 1
ATOM 748 C CA . LEU A 1 97 ? -18.985 7.262 5.512 1.00 74.38 97 LEU A CA 1
ATOM 749 C C . LEU A 1 97 ? -17.992 6.091 5.547 1.00 74.38 97 LEU A C 1
ATOM 751 O O . LEU A 1 97 ? -16.792 6.290 5.368 1.00 74.38 97 LEU A O 1
ATOM 755 N N . GLU A 1 98 ? -18.467 4.853 5.724 1.00 73.00 98 GLU A N 1
ATOM 756 C CA . GLU A 1 98 ? -17.606 3.661 5.666 1.00 73.00 98 GLU A CA 1
ATOM 757 C C . GLU A 1 98 ? -16.930 3.521 4.294 1.00 73.00 98 GLU A C 1
ATOM 759 O O . GLU A 1 98 ? -15.723 3.283 4.211 1.00 73.00 98 GLU A O 1
ATOM 764 N N . LYS A 1 99 ? -17.681 3.714 3.202 1.00 78.31 99 LYS A N 1
ATOM 765 C CA . LYS A 1 99 ? -17.130 3.676 1.838 1.00 78.31 99 LYS A CA 1
ATOM 766 C C . LYS A 1 99 ? -16.104 4.776 1.605 1.00 78.31 99 LYS A C 1
ATOM 768 O O . LYS A 1 99 ? -15.098 4.524 0.942 1.00 78.31 99 LYS A O 1
ATOM 773 N N . GLU A 1 100 ? -16.346 5.975 2.119 1.00 80.38 100 GLU A N 1
ATOM 774 C CA . GLU A 1 100 ? -15.408 7.087 2.010 1.00 80.38 100 GLU A CA 1
ATOM 775 C C . GLU A 1 100 ? -14.111 6.801 2.770 1.00 80.38 100 GLU A C 1
ATOM 777 O O . GLU A 1 100 ? -13.033 6.929 2.186 1.00 80.38 100 GLU A O 1
ATOM 782 N N . LYS A 1 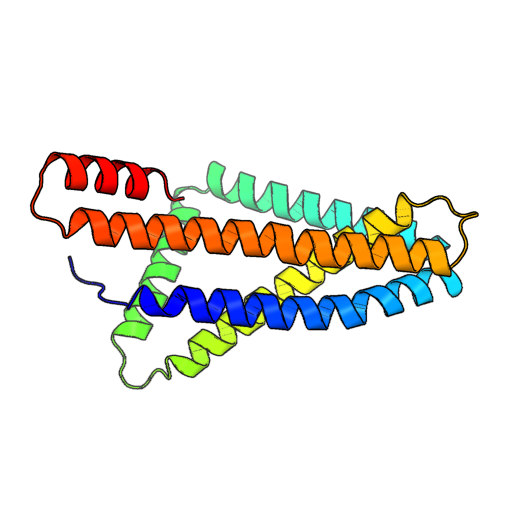101 ? -14.202 6.288 4.005 1.00 77.88 101 LYS A N 1
ATOM 783 C CA . LYS A 1 101 ? -13.040 5.838 4.787 1.00 77.88 101 LYS A CA 1
ATOM 784 C C . LYS A 1 101 ? -12.253 4.745 4.062 1.00 77.88 101 LYS A C 1
ATOM 786 O O . LYS A 1 101 ? -11.036 4.858 3.921 1.00 77.88 101 LYS A O 1
ATOM 791 N N . ILE A 1 102 ? -12.937 3.726 3.529 1.00 77.81 102 ILE A N 1
ATOM 792 C CA . ILE A 1 102 ? -12.304 2.660 2.734 1.00 77.81 102 ILE A CA 1
ATOM 793 C C . ILE A 1 102 ? -11.593 3.257 1.513 1.00 77.81 102 ILE A C 1
ATOM 795 O O . ILE A 1 102 ? -10.443 2.923 1.236 1.00 77.81 102 ILE A O 1
ATOM 799 N N . LYS A 1 103 ? -12.244 4.172 0.789 1.00 80.62 103 LYS A N 1
ATOM 800 C CA . LYS A 1 103 ? -11.677 4.814 -0.403 1.00 80.62 103 LYS A CA 1
ATOM 801 C C . LYS A 1 103 ? -10.464 5.685 -0.070 1.00 80.62 103 LYS A C 1
ATOM 803 O O . LYS A 1 103 ? -9.493 5.663 -0.823 1.00 80.62 103 LYS A O 1
ATOM 808 N N . GLY A 1 104 ? -10.511 6.429 1.033 1.00 82.31 104 GLY A N 1
ATOM 809 C CA . GLY A 1 104 ? -9.385 7.207 1.548 1.00 82.31 104 GLY A CA 1
ATOM 810 C C . GLY A 1 104 ? -8.193 6.310 1.871 1.00 82.31 104 GLY A C 1
ATOM 811 O O . GLY A 1 104 ? -7.110 6.514 1.329 1.00 82.31 104 GLY A O 1
ATOM 812 N N . ALA A 1 105 ? -8.421 5.242 2.640 1.00 81.69 105 ALA A N 1
ATOM 813 C CA . ALA A 1 105 ? -7.380 4.283 3.000 1.00 81.69 105 ALA A CA 1
ATOM 814 C C . ALA A 1 105 ? -6.752 3.593 1.773 1.00 81.69 105 ALA A C 1
ATOM 816 O O . ALA A 1 105 ? -5.534 3.446 1.705 1.00 81.69 105 ALA A O 1
ATOM 817 N N . ILE A 1 106 ? -7.557 3.233 0.766 1.00 82.56 106 ILE A N 1
ATOM 818 C CA . ILE A 1 106 ? -7.065 2.650 -0.495 1.00 82.56 106 ILE A CA 1
ATOM 819 C C . ILE A 1 106 ? -6.182 3.641 -1.275 1.00 82.56 106 ILE A C 1
ATOM 821 O O . ILE A 1 106 ? -5.203 3.224 -1.894 1.00 82.56 106 ILE A O 1
ATOM 825 N N . ARG A 1 107 ? -6.503 4.944 -1.269 1.00 82.12 107 ARG A N 1
ATOM 826 C CA . ARG A 1 107 ? -5.690 5.976 -1.942 1.00 82.12 107 ARG A CA 1
ATOM 827 C C . ARG A 1 107 ? -4.342 6.169 -1.258 1.00 82.12 107 ARG A C 1
ATOM 829 O O . ARG A 1 107 ? -3.326 6.213 -1.945 1.00 82.12 107 ARG A O 1
ATOM 836 N N . THR A 1 108 ? -4.328 6.253 0.069 1.00 82.00 108 THR A N 1
ATOM 837 C CA . THR A 1 108 ? -3.079 6.377 0.828 1.00 82.00 108 THR A CA 1
ATOM 838 C C . THR A 1 108 ? -2.203 5.139 0.636 1.00 82.00 108 THR A C 1
ATOM 840 O O . THR A 1 108 ? -1.011 5.268 0.365 1.00 82.00 108 THR A O 1
ATOM 843 N N . ASP A 1 109 ? -2.794 3.937 0.664 1.00 86.06 109 ASP A N 1
ATOM 844 C CA . ASP A 1 109 ? -2.063 2.700 0.374 1.00 86.06 109 ASP A CA 1
ATOM 845 C C . ASP A 1 109 ? -1.528 2.659 -1.064 1.00 86.06 109 ASP A C 1
ATOM 847 O O . ASP A 1 109 ? -0.419 2.179 -1.267 1.00 86.06 109 ASP A O 1
ATOM 851 N N . PHE A 1 110 ? -2.254 3.181 -2.059 1.00 83.81 110 PHE A N 1
ATOM 852 C CA . PHE A 1 110 ? -1.761 3.252 -3.439 1.00 83.81 110 PHE A CA 1
ATOM 853 C C . PHE A 1 110 ? -0.462 4.055 -3.541 1.00 83.81 110 PHE A C 1
ATOM 855 O O . PHE A 1 110 ? 0.492 3.587 -4.161 1.00 83.81 110 PHE A O 1
ATOM 862 N N . ILE A 1 111 ? -0.418 5.237 -2.921 1.00 82.62 111 ILE A N 1
ATOM 863 C CA . ILE A 1 111 ? 0.754 6.121 -2.951 1.00 82.62 111 ILE A CA 1
ATOM 864 C C . ILE A 1 111 ? 1.932 5.451 -2.236 1.00 82.62 111 ILE A C 1
ATOM 866 O O . ILE A 1 111 ? 3.002 5.307 -2.826 1.00 82.62 111 ILE A O 1
ATOM 870 N N . LEU A 1 112 ? 1.706 4.946 -1.017 1.00 86.00 112 LEU A N 1
ATOM 871 C CA . LEU A 1 112 ? 2.734 4.233 -0.249 1.00 86.00 112 LEU A CA 1
ATOM 872 C C . LEU A 1 112 ? 3.232 2.975 -0.974 1.00 86.00 112 LEU A C 1
ATOM 874 O O . LEU A 1 112 ? 4.425 2.678 -0.998 1.00 86.00 112 LEU A O 1
ATOM 878 N N . SER A 1 113 ? 2.328 2.232 -1.611 1.00 86.25 113 SER A N 1
ATOM 879 C CA . SER A 1 113 ? 2.672 1.033 -2.379 1.00 86.25 113 SER A CA 1
ATOM 880 C C . SER A 1 113 ? 3.474 1.365 -3.629 1.00 86.25 113 SER A C 1
ATOM 882 O O . SER A 1 113 ? 4.393 0.621 -3.968 1.00 86.25 113 SER A O 1
ATOM 884 N N . ALA A 1 114 ? 3.137 2.456 -4.321 1.00 86.25 114 ALA A N 1
ATOM 885 C CA . ALA A 1 114 ? 3.883 2.909 -5.486 1.00 86.25 114 ALA A CA 1
ATOM 886 C C . ALA A 1 114 ? 5.333 3.220 -5.102 1.00 86.25 114 ALA A C 1
ATOM 888 O O . ALA A 1 114 ? 6.251 2.762 -5.775 1.00 86.25 114 ALA A O 1
ATOM 889 N N . GLU A 1 115 ? 5.546 3.904 -3.981 1.00 85.69 115 GLU A N 1
ATOM 890 C CA . GLU A 1 115 ? 6.884 4.205 -3.484 1.00 85.69 115 GLU A CA 1
ATOM 891 C C . GLU A 1 115 ? 7.691 2.945 -3.157 1.00 85.69 115 GLU A C 1
ATOM 893 O O . GLU A 1 115 ? 8.808 2.792 -3.648 1.00 85.69 115 GLU A O 1
ATOM 898 N N . ILE A 1 116 ? 7.115 1.995 -2.414 1.00 88.25 116 ILE A N 1
ATOM 899 C CA . ILE A 1 116 ? 7.790 0.727 -2.090 1.00 88.25 116 ILE A CA 1
ATOM 900 C C . ILE A 1 116 ? 8.162 -0.040 -3.363 1.00 88.25 116 ILE A C 1
ATOM 902 O O . ILE A 1 116 ? 9.259 -0.592 -3.458 1.00 88.25 116 ILE A O 1
ATOM 906 N N . ILE A 1 117 ? 7.265 -0.076 -4.351 1.00 89.06 117 ILE A N 1
ATOM 907 C CA . ILE A 1 117 ? 7.518 -0.739 -5.633 1.00 89.06 117 ILE A CA 1
ATOM 908 C C . ILE A 1 117 ? 8.664 -0.050 -6.373 1.00 89.06 117 ILE A C 1
ATOM 910 O O . ILE A 1 117 ? 9.535 -0.743 -6.891 1.00 89.06 117 ILE A O 1
ATOM 914 N N . VAL A 1 118 ? 8.702 1.284 -6.405 1.00 85.50 118 VAL A N 1
ATOM 915 C CA . VAL A 1 118 ? 9.785 2.040 -7.053 1.00 85.50 118 VAL A CA 1
ATOM 916 C C . VAL A 1 118 ? 11.112 1.858 -6.303 1.00 85.50 118 VAL A C 1
ATOM 918 O O . VAL A 1 118 ? 12.144 1.688 -6.949 1.00 85.50 118 VAL A O 1
ATOM 921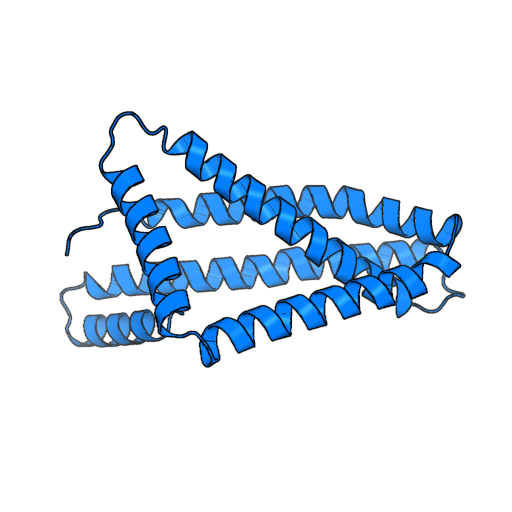 N N . ILE A 1 119 ? 11.109 1.814 -4.966 1.00 87.44 119 ILE A N 1
ATOM 922 C CA . ILE A 1 119 ? 12.300 1.491 -4.161 1.00 87.44 119 ILE A CA 1
ATOM 923 C C . ILE A 1 119 ? 12.798 0.091 -4.510 1.00 87.44 119 ILE A C 1
ATOM 925 O O . ILE A 1 119 ? 13.968 -0.074 -4.843 1.00 87.44 119 ILE A O 1
ATOM 929 N N . ALA A 1 120 ? 11.914 -0.910 -4.497 1.00 88.19 120 ALA A N 1
ATOM 930 C CA . ALA A 1 120 ? 12.265 -2.276 -4.870 1.00 88.19 120 ALA A CA 1
ATOM 931 C C . ALA A 1 120 ? 12.808 -2.345 -6.305 1.00 88.19 120 ALA A C 1
ATOM 933 O O . ALA A 1 120 ? 13.773 -3.046 -6.574 1.00 88.19 120 ALA A O 1
ATOM 934 N N . LEU A 1 121 ? 12.234 -1.576 -7.228 1.00 85.62 121 LEU A N 1
ATOM 935 C CA . LEU A 1 121 ? 12.703 -1.480 -8.606 1.00 85.62 121 LEU A CA 1
ATOM 936 C C . LEU A 1 121 ? 14.112 -0.889 -8.710 1.00 85.62 121 LEU A C 1
ATOM 938 O O . LEU A 1 121 ? 14.918 -1.380 -9.495 1.00 85.62 121 LEU A O 1
ATOM 942 N N . GLY A 1 122 ? 14.395 0.153 -7.925 1.00 82.50 122 GLY A N 1
ATOM 943 C CA . GLY A 1 122 ? 15.688 0.831 -7.885 1.00 82.50 122 GLY A CA 1
ATOM 944 C C . GLY A 1 122 ? 16.796 0.021 -7.208 1.00 82.50 122 GLY A C 1
ATOM 945 O O . GLY A 1 122 ? 17.967 0.250 -7.501 1.00 82.50 122 GLY A O 1
ATOM 946 N N . THR A 1 123 ? 16.457 -0.931 -6.331 1.00 84.88 123 THR A N 1
ATOM 947 C CA . THR A 1 123 ? 17.438 -1.822 -5.680 1.00 84.88 123 THR A CA 1
ATOM 948 C C . THR A 1 123 ? 17.751 -3.078 -6.491 1.00 84.88 123 THR A C 1
ATOM 950 O O . THR A 1 123 ? 18.785 -3.710 -6.265 1.00 84.88 123 THR A O 1
ATOM 953 N N . ILE A 1 124 ? 16.889 -3.455 -7.439 1.00 87.00 124 ILE A N 1
ATOM 954 C CA . ILE A 1 124 ? 17.120 -4.603 -8.318 1.00 87.00 124 ILE A CA 1
ATOM 955 C C . ILE A 1 124 ? 18.195 -4.257 -9.358 1.00 87.00 124 ILE A C 1
ATOM 957 O O . ILE A 1 124 ? 18.146 -3.214 -10.008 1.00 87.00 124 ILE A O 1
ATOM 961 N N . ALA A 1 125 ? 19.152 -5.168 -9.559 1.00 82.19 125 ALA A N 1
ATOM 962 C CA . ALA A 1 125 ? 20.222 -4.989 -10.537 1.00 82.19 125 ALA A CA 1
ATOM 963 C C . ALA A 1 125 ? 19.673 -4.768 -11.963 1.00 82.19 125 ALA A C 1
ATOM 965 O O . ALA A 1 125 ? 18.720 -5.421 -12.410 1.00 82.19 125 ALA A O 1
ATOM 966 N N . ALA A 1 126 ? 20.267 -3.815 -12.685 1.00 78.12 126 ALA A N 1
ATOM 967 C CA . ALA A 1 126 ? 19.752 -3.356 -13.973 1.00 78.12 126 ALA A CA 1
ATOM 968 C C . ALA A 1 126 ? 19.795 -4.444 -15.063 1.00 78.12 126 ALA A C 1
ATOM 970 O O . ALA A 1 126 ? 18.916 -4.468 -15.927 1.00 78.12 126 ALA A O 1
ATOM 971 N N . ASP A 1 127 ? 20.760 -5.357 -14.982 1.00 83.56 127 ASP A N 1
ATOM 972 C CA . ASP A 1 127 ? 21.040 -6.459 -15.909 1.00 83.56 127 ASP A CA 1
ATOM 973 C C . ASP A 1 127 ? 20.092 -7.663 -15.767 1.00 83.56 127 ASP A C 1
ATOM 975 O O . ASP A 1 127 ? 20.059 -8.537 -16.634 1.00 83.56 127 ASP A O 1
ATOM 979 N N . LEU A 1 128 ? 19.265 -7.699 -14.719 1.00 87.12 128 LEU A N 1
ATOM 980 C CA . LEU A 1 128 ? 18.281 -8.762 -14.533 1.00 87.12 128 LEU A CA 1
ATOM 981 C C . LEU A 1 128 ? 17.208 -8.755 -15.628 1.00 87.12 128 LEU A C 1
ATOM 983 O O . LEU A 1 128 ? 16.705 -7.707 -16.052 1.00 87.12 128 LEU A O 1
ATOM 987 N N . SER A 1 129 ? 16.800 -9.963 -16.025 1.00 89.38 129 SER A N 1
ATOM 988 C CA . SER A 1 129 ? 15.718 -10.162 -16.988 1.00 89.38 129 SER A CA 1
ATOM 989 C C . SER A 1 129 ? 14.400 -9.554 -16.491 1.00 89.38 129 SER A C 1
ATOM 991 O O . SER A 1 129 ? 14.134 -9.495 -15.286 1.00 89.38 129 SER A O 1
ATOM 993 N N . ILE A 1 130 ? 13.532 -9.151 -17.424 1.00 87.25 130 ILE A N 1
ATOM 994 C CA . ILE A 1 130 ? 12.198 -8.617 -17.100 1.00 87.25 130 ILE A CA 1
ATOM 995 C C . ILE A 1 130 ? 11.384 -9.639 -16.293 1.00 87.25 130 ILE A C 1
ATOM 997 O O . ILE A 1 130 ? 10.681 -9.256 -15.362 1.00 87.25 130 ILE A O 1
ATOM 1001 N N . GLY A 1 131 ? 11.529 -10.936 -16.589 1.00 91.00 131 GLY A N 1
ATOM 1002 C CA . GLY A 1 131 ? 10.862 -12.005 -15.842 1.00 91.00 131 GLY A CA 1
ATOM 1003 C C . GLY A 1 131 ? 11.299 -12.064 -14.377 1.00 91.00 131 GLY A C 1
ATOM 1004 O O . GLY A 1 131 ? 10.458 -12.171 -13.487 1.00 91.00 131 GLY A O 1
ATOM 1005 N N . THR A 1 132 ? 12.599 -11.916 -14.105 1.00 91.00 132 THR A N 1
ATOM 1006 C CA . THR A 1 132 ? 13.112 -11.891 -12.727 1.00 91.00 132 THR A CA 1
ATOM 1007 C C . THR A 1 132 ? 12.666 -10.632 -11.987 1.00 91.00 132 THR A C 1
ATOM 1009 O O . THR A 1 132 ? 12.222 -10.727 -10.846 1.00 91.00 132 THR A O 1
ATOM 1012 N N . LYS A 1 133 ? 12.701 -9.462 -12.643 1.00 89.88 133 LYS A N 1
ATOM 1013 C CA . LYS A 1 133 ? 12.174 -8.206 -12.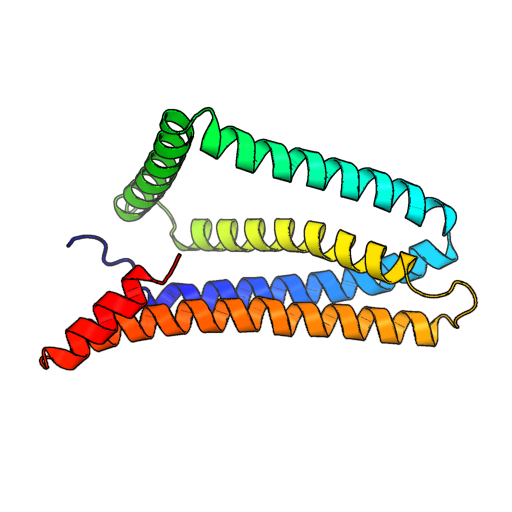079 1.00 89.88 133 LYS A CA 1
ATOM 1014 C C . LYS A 1 133 ? 10.692 -8.342 -11.724 1.00 89.88 133 LYS A C 1
ATOM 1016 O O . LYS A 1 133 ? 10.299 -8.010 -10.612 1.00 89.88 133 LYS A O 1
ATOM 1021 N N . ALA A 1 134 ? 9.886 -8.902 -12.626 1.00 91.12 134 ALA A N 1
ATOM 1022 C CA . ALA A 1 134 ? 8.465 -9.143 -12.393 1.00 91.12 134 ALA A CA 1
ATOM 1023 C C . ALA A 1 134 ? 8.220 -10.073 -11.198 1.00 91.12 134 ALA A C 1
ATOM 1025 O O . ALA A 1 134 ? 7.374 -9.772 -10.359 1.00 91.12 134 ALA A O 1
ATOM 1026 N N . ALA A 1 135 ? 8.988 -11.161 -11.083 1.00 92.75 135 ALA A N 1
ATOM 1027 C CA . ALA A 1 135 ? 8.885 -12.086 -9.958 1.00 92.75 135 ALA A CA 1
ATOM 1028 C C . ALA A 1 135 ? 9.223 -11.412 -8.618 1.00 92.75 135 ALA A C 1
ATOM 1030 O O . ALA A 1 135 ? 8.487 -11.588 -7.648 1.00 92.75 135 ALA A O 1
ATOM 1031 N N . VAL A 1 136 ? 10.287 -10.600 -8.565 1.00 92.00 136 VAL A N 1
ATOM 1032 C CA . VAL A 1 136 ? 10.668 -9.864 -7.348 1.00 92.00 136 VAL A CA 1
ATOM 1033 C C . VAL A 1 136 ? 9.598 -8.840 -6.968 1.00 92.00 136 VAL A C 1
ATOM 1035 O O . VAL A 1 136 ? 9.163 -8.821 -5.819 1.00 92.00 136 VAL A O 1
ATOM 1038 N N . LEU A 1 137 ? 9.120 -8.025 -7.914 1.00 91.50 137 LEU A N 1
ATOM 1039 C CA . LEU A 1 137 ? 8.077 -7.031 -7.634 1.00 91.50 137 LEU A CA 1
ATOM 1040 C C . LEU A 1 137 ? 6.765 -7.683 -7.189 1.00 91.50 137 LEU A C 1
ATOM 1042 O O . LEU A 1 137 ? 6.126 -7.194 -6.259 1.00 91.50 137 LEU A O 1
ATOM 1046 N N . ALA A 1 138 ? 6.377 -8.800 -7.809 1.00 91.50 138 ALA A N 1
ATOM 1047 C CA . ALA A 1 138 ? 5.210 -9.568 -7.393 1.00 91.50 138 ALA A CA 1
ATOM 1048 C C . ALA A 1 138 ? 5.384 -10.127 -5.972 1.00 91.50 138 ALA A C 1
ATOM 1050 O O . ALA A 1 138 ? 4.473 -10.009 -5.154 1.00 91.50 138 ALA A O 1
ATOM 1051 N N . ALA A 1 139 ? 6.561 -10.674 -5.651 1.00 94.00 139 ALA A N 1
ATOM 1052 C CA . ALA A 1 139 ? 6.866 -11.168 -4.312 1.00 94.00 139 ALA A CA 1
ATOM 1053 C C . ALA A 1 139 ? 6.807 -10.049 -3.261 1.00 94.00 139 ALA A C 1
ATOM 1055 O O . ALA A 1 139 ? 6.166 -10.231 -2.229 1.00 94.00 139 ALA A O 1
ATOM 1056 N N . VAL A 1 140 ? 7.395 -8.878 -3.536 1.00 93.00 140 VAL A N 1
ATOM 1057 C CA . VAL A 1 140 ? 7.336 -7.705 -2.645 1.00 93.00 140 VAL A CA 1
ATOM 1058 C C . VAL A 1 140 ? 5.895 -7.224 -2.468 1.00 93.00 140 VAL A C 1
ATOM 1060 O O . VAL A 1 140 ? 5.458 -7.003 -1.340 1.00 93.00 140 VAL A O 1
ATOM 1063 N N . ALA A 1 141 ? 5.127 -7.113 -3.554 1.00 89.75 141 ALA A N 1
ATOM 1064 C CA . ALA A 1 141 ? 3.732 -6.685 -3.501 1.00 89.75 141 ALA A CA 1
ATOM 1065 C C . ALA A 1 141 ? 2.871 -7.629 -2.645 1.00 89.75 141 ALA A C 1
ATOM 1067 O O . ALA A 1 141 ? 2.087 -7.170 -1.808 1.00 89.75 141 ALA A O 1
ATOM 1068 N N . ILE A 1 142 ? 3.039 -8.945 -2.811 1.00 91.94 142 ILE A N 1
ATOM 1069 C CA . ILE A 1 142 ? 2.331 -9.958 -2.019 1.00 91.94 142 ILE A CA 1
ATOM 1070 C C . ILE A 1 142 ? 2.790 -9.914 -0.561 1.00 91.94 142 ILE A C 1
ATOM 1072 O O . ILE A 1 142 ? 1.945 -9.853 0.331 1.00 91.94 142 ILE A O 1
ATOM 1076 N N . ALA A 1 143 ? 4.101 -9.899 -0.311 1.00 93.19 143 ALA A N 1
ATOM 1077 C CA . ALA A 1 143 ? 4.667 -9.870 1.034 1.00 93.19 143 ALA A CA 1
ATOM 1078 C C . ALA A 1 143 ? 4.194 -8.644 1.820 1.00 93.19 143 ALA A C 1
ATOM 1080 O O . ALA A 1 143 ? 3.787 -8.785 2.969 1.00 93.19 143 ALA A O 1
ATOM 1081 N N . MET A 1 144 ? 4.159 -7.464 1.196 1.00 89.00 144 MET A N 1
ATOM 1082 C CA . MET A 1 144 ? 3.642 -6.254 1.837 1.00 89.00 144 MET A CA 1
ATOM 1083 C C . MET A 1 144 ? 2.136 -6.319 2.071 1.00 89.00 144 MET A C 1
ATOM 1085 O O . MET A 1 144 ? 1.676 -5.930 3.139 1.00 89.00 144 MET A O 1
ATOM 1089 N N . THR A 1 145 ? 1.359 -6.850 1.123 1.00 88.06 145 THR A N 1
ATOM 1090 C CA . THR A 1 145 ? -0.093 -7.004 1.316 1.00 88.06 145 THR A CA 1
ATOM 1091 C C . THR A 1 145 ? -0.381 -7.947 2.483 1.00 88.06 145 THR A C 1
ATOM 1093 O O . THR A 1 145 ? -1.116 -7.602 3.400 1.00 88.06 145 THR A O 1
ATOM 1096 N N . VAL A 1 146 ? 0.229 -9.130 2.500 1.00 89.94 146 VAL A N 1
ATOM 1097 C CA . VAL A 1 146 ? -0.005 -10.109 3.568 1.00 89.94 146 VAL A CA 1
ATOM 1098 C C . VAL A 1 146 ? 0.589 -9.633 4.893 1.00 89.94 146 VAL A C 1
ATOM 1100 O O . VAL A 1 146 ? -0.066 -9.744 5.922 1.00 89.94 146 VAL A O 1
ATOM 1103 N N . GLY A 1 147 ? 1.802 -9.081 4.880 1.00 89.75 147 GLY A N 1
ATOM 1104 C CA . GLY A 1 147 ? 2.502 -8.626 6.078 1.00 89.75 147 GLY A CA 1
ATOM 1105 C C . GLY A 1 147 ? 1.792 -7.462 6.761 1.00 89.75 147 GLY A C 1
ATOM 1106 O O . GLY A 1 147 ? 1.441 -7.569 7.932 1.00 89.75 147 GLY A O 1
ATOM 1107 N N . VAL A 1 148 ? 1.524 -6.374 6.032 1.00 86.94 148 VAL A N 1
ATOM 1108 C CA . VAL A 1 148 ? 0.908 -5.169 6.610 1.00 86.94 148 VAL A CA 1
ATOM 1109 C C . VAL A 1 148 ? -0.520 -5.460 7.061 1.00 86.94 148 VAL A C 1
ATOM 1111 O O . VAL A 1 148 ? -0.848 -5.242 8.226 1.00 86.94 148 VAL A O 1
ATOM 1114 N N . TYR A 1 149 ? -1.365 -6.017 6.186 1.00 84.12 149 TYR A N 1
ATOM 1115 C CA . TYR A 1 149 ? -2.754 -6.299 6.560 1.00 84.12 149 TYR A CA 1
ATOM 1116 C C . TYR A 1 149 ? -2.874 -7.451 7.558 1.00 84.12 149 TYR A C 1
ATOM 1118 O O . TYR A 1 149 ? -3.807 -7.456 8.356 1.00 84.12 149 TYR A O 1
ATOM 1126 N N . GLY A 1 150 ? -1.925 -8.392 7.574 1.00 86.00 150 GLY A N 1
ATOM 1127 C CA . GLY A 1 150 ? -1.841 -9.430 8.598 1.00 86.00 150 GLY A CA 1
ATOM 1128 C C . GLY A 1 150 ? -1.553 -8.852 9.981 1.00 86.00 150 GLY A C 1
ATOM 1129 O O . GLY A 1 150 ? -2.231 -9.213 10.941 1.00 86.00 150 GLY A O 1
ATOM 1130 N N . VAL A 1 151 ? -0.608 -7.909 10.083 1.00 85.94 151 VAL A N 1
ATOM 1131 C CA . VAL A 1 151 ? -0.317 -7.198 11.338 1.00 85.94 151 VAL A CA 1
ATOM 1132 C C . VAL A 1 151 ? -1.512 -6.354 11.778 1.00 85.94 151 VAL A C 1
ATOM 1134 O O . VAL A 1 151 ? -1.922 -6.453 12.929 1.00 85.94 151 VAL A O 1
ATOM 1137 N N . VAL A 1 152 ? -2.127 -5.585 10.874 1.00 81.56 152 VAL A N 1
ATOM 1138 C CA . VAL A 1 152 ? -3.315 -4.774 11.202 1.00 81.56 152 VAL A CA 1
ATOM 1139 C C . VAL A 1 152 ? -4.470 -5.659 11.682 1.00 81.56 152 VAL A C 1
ATOM 1141 O O . VAL A 1 152 ? -5.069 -5.381 12.716 1.00 81.56 152 VAL A O 1
ATOM 1144 N N . ALA A 1 153 ? -4.747 -6.769 10.991 1.00 80.25 153 ALA A N 1
ATOM 1145 C CA . ALA A 1 153 ? -5.787 -7.712 11.399 1.00 80.25 153 ALA A CA 1
ATOM 1146 C C . ALA A 1 153 ? -5.486 -8.375 12.754 1.00 80.25 153 ALA A C 1
ATOM 1148 O O . ALA A 1 153 ? -6.415 -8.682 13.503 1.00 80.25 153 ALA A O 1
ATOM 1149 N N . LEU A 1 154 ? -4.207 -8.597 13.075 1.00 82.00 154 LEU A N 1
ATOM 1150 C CA . LEU A 1 154 ? -3.788 -9.109 14.376 1.00 82.00 154 LEU A CA 1
ATOM 1151 C C . LEU A 1 154 ? -4.029 -8.078 15.485 1.00 82.00 154 LEU A C 1
ATOM 1153 O O . LEU A 1 154 ? -4.563 -8.452 16.524 1.00 82.00 154 LEU A O 1
ATOM 1157 N N . ILE A 1 155 ? -3.680 -6.807 15.257 1.00 79.56 155 ILE A N 1
ATOM 1158 C CA . ILE A 1 155 ? -3.880 -5.719 16.229 1.00 79.56 155 ILE A CA 1
ATOM 1159 C C . ILE A 1 155 ? -5.368 -5.571 16.561 1.00 79.56 155 ILE A C 1
ATOM 1161 O O . ILE A 1 155 ? -5.734 -5.669 17.729 1.00 79.56 155 ILE A O 1
ATOM 1165 N N . VAL A 1 156 ? -6.230 -5.462 15.543 1.00 77.19 156 VAL A N 1
ATOM 1166 C CA . VAL A 1 156 ? -7.693 -5.361 15.730 1.00 77.19 156 VAL A CA 1
ATOM 1167 C C . VAL A 1 156 ? -8.236 -6.575 16.491 1.00 77.19 156 VAL A C 1
ATOM 1169 O O . VAL A 1 156 ? -9.073 -6.456 17.378 1.00 77.19 156 VAL A O 1
ATOM 1172 N N . LYS A 1 157 ? -7.708 -7.773 16.211 1.00 79.06 157 LYS A N 1
ATOM 1173 C CA . LYS A 1 157 ? -8.150 -8.996 16.890 1.00 79.06 157 LYS A CA 1
ATOM 1174 C C . LYS A 1 157 ? -7.703 -9.079 18.351 1.00 79.06 157 LYS A C 1
ATOM 1176 O O . LYS A 1 157 ? -8.393 -9.706 19.155 1.00 79.06 157 LYS A O 1
ATOM 1181 N N . ILE A 1 158 ? -6.553 -8.501 18.691 1.00 77.19 158 ILE A N 1
ATOM 1182 C CA . ILE A 1 158 ? -6.093 -8.396 20.080 1.00 77.19 158 ILE A CA 1
ATOM 1183 C C . ILE A 1 158 ? -6.982 -7.415 20.853 1.00 77.19 158 ILE A C 1
ATOM 1185 O O . ILE A 1 158 ? -7.317 -7.707 22.001 1.00 77.19 158 ILE A O 1
ATOM 1189 N N . ASP A 1 159 ? -7.417 -6.324 20.222 1.00 75.50 159 ASP A N 1
ATOM 1190 C CA . ASP A 1 159 ? -8.327 -5.349 20.832 1.00 75.50 159 ASP A CA 1
ATOM 1191 C C . ASP A 1 159 ? -9.721 -5.946 21.112 1.00 75.50 159 ASP A C 1
ATOM 1193 O O . ASP A 1 159 ? -10.191 -5.958 22.256 1.00 75.50 159 ASP A O 1
ATOM 1197 N N . ASP A 1 160 ? -10.315 -6.612 20.112 1.00 73.88 160 ASP A N 1
ATOM 1198 C CA . ASP A 1 160 ? -11.574 -7.361 20.260 1.00 73.88 160 ASP A CA 1
ATOM 1199 C C . ASP A 1 160 ? -11.495 -8.411 21.383 1.00 73.88 160 ASP A C 1
ATOM 1201 O O . ASP A 1 160 ? -12.429 -8.598 22.175 1.00 73.88 160 ASP A O 1
ATOM 1205 N N . LEU A 1 161 ? -10.360 -9.115 21.474 1.00 74.19 161 LEU A N 1
ATOM 1206 C CA . LEU A 1 161 ? -10.118 -10.096 22.526 1.00 74.19 161 LEU A CA 1
ATOM 1207 C C . LEU A 1 161 ? -10.011 -9.422 23.901 1.00 74.19 161 LEU A C 1
ATOM 1209 O O . LEU A 1 161 ? -10.546 -9.956 24.873 1.00 74.19 161 LEU A O 1
ATOM 1213 N N . GLY A 1 162 ? -9.371 -8.255 23.995 1.00 72.12 162 GLY A N 1
ATOM 1214 C CA . GLY A 1 162 ? -9.304 -7.446 25.212 1.00 72.12 162 GLY A CA 1
ATOM 1215 C C . GLY A 1 162 ? -10.694 -7.084 25.737 1.00 72.12 162 GLY A C 1
ATOM 1216 O O . GLY A 1 162 ? -11.002 -7.346 26.906 1.00 72.12 162 GLY A O 1
ATOM 1217 N N . LEU A 1 163 ? -11.572 -6.589 24.857 1.00 69.56 163 LEU A N 1
ATOM 1218 C CA . LEU A 1 163 ? -12.963 -6.264 25.188 1.00 69.56 163 LEU A CA 1
ATOM 1219 C C . LEU A 1 163 ? -13.757 -7.503 25.627 1.00 69.56 163 LEU A C 1
ATOM 1221 O O . LEU A 1 163 ? -14.476 -7.460 26.631 1.00 69.56 163 LEU A O 1
ATOM 1225 N N . TYR A 1 164 ? -13.591 -8.630 24.930 1.00 73.56 164 TYR A N 1
ATOM 1226 C CA . TYR A 1 164 ? -14.229 -9.897 25.298 1.00 73.56 164 TYR A CA 1
ATOM 1227 C C . TYR A 1 164 ? -13.770 -10.413 26.674 1.00 73.56 164 TYR A C 1
ATOM 1229 O O . TYR A 1 164 ? -14.577 -10.914 27.464 1.00 73.56 164 TYR A O 1
ATOM 1237 N N . LEU A 1 165 ? -12.481 -10.276 27.002 1.00 68.06 165 LEU A N 1
ATOM 1238 C CA . LEU A 1 165 ? -11.926 -10.698 28.292 1.00 68.06 165 LEU A CA 1
ATOM 1239 C C . LEU A 1 165 ? -12.398 -9.799 29.445 1.00 68.06 165 LEU A C 1
ATOM 1241 O O . LEU A 1 165 ? -12.683 -10.312 30.530 1.00 68.06 165 LEU A O 1
ATOM 1245 N N . MET A 1 166 ? -12.575 -8.494 29.212 1.00 65.62 166 MET A N 1
ATOM 1246 C CA . MET A 1 166 ? -13.122 -7.567 30.213 1.00 65.62 166 MET A CA 1
ATOM 1247 C C . MET A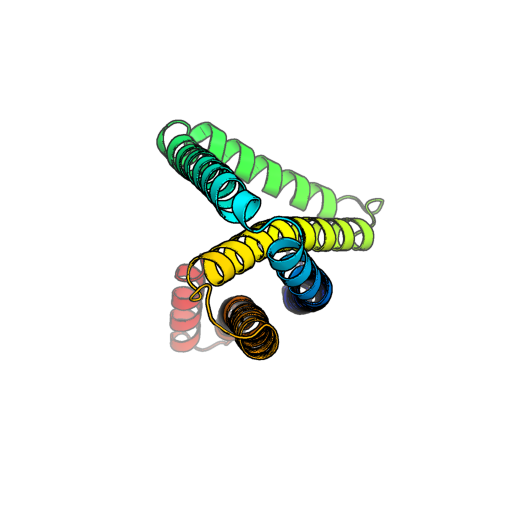 1 166 ? -14.577 -7.866 30.600 1.00 65.62 166 MET A C 1
ATOM 1249 O O . MET A 1 166 ? -14.984 -7.588 31.728 1.00 65.62 166 MET A O 1
ATOM 1253 N N . GLN A 1 167 ? -15.358 -8.482 29.711 1.00 68.50 167 GLN A N 1
ATOM 1254 C CA . GLN A 1 167 ? -16.746 -8.866 29.993 1.00 68.50 167 GLN A CA 1
ATOM 1255 C C . GLN A 1 167 ? -16.863 -10.128 30.870 1.00 68.50 167 GLN A C 1
ATOM 1257 O O . GLN A 1 167 ? -17.945 -10.432 31.378 1.00 68.50 167 GLN A O 1
ATOM 1262 N N . LYS A 1 168 ? -15.769 -10.874 31.101 1.00 70.06 168 LYS A N 1
ATOM 1263 C CA . LYS A 1 168 ? -15.789 -12.062 31.971 1.00 70.06 168 LYS A CA 1
ATOM 1264 C C . LYS A 1 168 ? -15.718 -11.684 33.449 1.00 70.06 168 LYS A C 1
ATOM 1266 O O . LYS A 1 168 ? -15.007 -10.774 33.845 1.00 70.06 168 LYS A O 1
ATOM 1271 N N . ARG A 1 169 ? -16.425 -12.443 34.294 1.00 59.94 169 ARG A N 1
ATOM 1272 C CA . ARG A 1 169 ? -16.613 -12.170 35.736 1.00 59.94 169 ARG A CA 1
ATOM 1273 C C . ARG A 1 169 ? -15.374 -12.430 36.619 1.00 59.94 169 ARG A C 1
ATOM 1275 O O . ARG A 1 169 ? -15.437 -12.213 37.823 1.00 59.94 169 ARG A O 1
ATOM 1282 N N . GLN A 1 170 ? -14.276 -12.943 36.060 1.00 74.31 170 GLN A N 1
ATOM 1283 C CA . GLN A 1 170 ? -13.067 -13.312 36.808 1.00 74.31 170 GLN A CA 1
ATOM 1284 C C . GLN A 1 170 ? -12.060 -12.151 36.831 1.00 74.31 170 GLN A C 1
ATOM 1286 O O . GLN A 1 170 ? -11.569 -11.739 35.784 1.00 74.31 170 GLN A O 1
ATOM 1291 N N . ALA A 1 171 ? -11.701 -11.670 38.026 1.00 68.69 171 ALA A N 1
ATOM 1292 C CA . ALA A 1 171 ? -10.858 -10.482 38.224 1.00 68.69 171 ALA A CA 1
ATOM 1293 C C . ALA A 1 171 ? -9.466 -10.564 37.560 1.00 68.69 171 ALA A C 1
ATOM 1295 O O . ALA A 1 171 ? -8.967 -9.571 37.040 1.00 68.69 171 ALA A O 1
ATOM 1296 N N . LEU A 1 172 ? -8.860 -11.756 37.512 1.00 69.12 172 LEU A N 1
ATOM 1297 C CA . LEU A 1 172 ? -7.575 -11.997 36.835 1.00 69.12 172 LEU A CA 1
ATOM 1298 C C . LEU A 1 172 ? -7.674 -11.836 35.309 1.00 69.12 172 LEU A C 1
ATOM 1300 O O . LEU A 1 172 ? -6.765 -11.313 34.671 1.00 69.12 172 LEU A O 1
ATOM 1304 N N . VAL A 1 173 ? -8.806 -12.247 34.735 1.00 68.62 173 VAL A N 1
ATOM 1305 C CA . VAL A 1 173 ? -9.089 -12.145 33.298 1.00 68.62 173 VAL A CA 1
ATOM 1306 C C . VAL A 1 173 ? -9.409 -10.696 32.914 1.00 68.62 173 VAL A C 1
ATOM 1308 O O . VAL A 1 173 ? -8.962 -10.227 31.872 1.00 68.62 173 VAL A O 1
ATOM 1311 N N . GLN A 1 174 ? -10.093 -9.956 33.794 1.00 64.00 174 GLN A N 1
ATOM 1312 C CA . GLN A 1 174 ? -10.347 -8.521 33.625 1.00 64.00 174 GLN A CA 1
ATOM 1313 C C . GLN A 1 174 ? -9.068 -7.682 33.715 1.00 64.00 174 GLN A C 1
ATOM 1315 O O . GLN A 1 174 ? -8.907 -6.735 32.949 1.00 64.00 174 GLN A O 1
ATOM 1320 N N . TRP A 1 175 ? -8.144 -8.036 34.615 1.00 74.19 175 TRP A N 1
ATOM 1321 C CA . TRP A 1 175 ? -6.854 -7.354 34.734 1.00 74.19 175 TRP A CA 1
ATOM 1322 C C . TRP A 1 175 ? -5.986 -7.551 33.484 1.00 74.19 175 TRP A C 1
ATOM 1324 O O . TRP A 1 175 ? -5.455 -6.575 32.961 1.00 74.19 175 TRP A O 1
ATOM 1334 N N . LEU A 1 176 ? -5.912 -8.779 32.952 1.00 69.81 176 LEU A N 1
ATOM 1335 C CA . LEU A 1 176 ? -5.224 -9.056 31.683 1.00 69.81 176 LEU A CA 1
ATOM 1336 C C . LEU A 1 176 ? -5.885 -8.336 30.497 1.00 69.81 176 LEU A C 1
ATOM 1338 O O . LEU A 1 176 ? -5.179 -7.760 29.673 1.00 69.81 176 LEU A O 1
ATOM 1342 N N . GLY A 1 177 ? -7.221 -8.306 30.438 1.00 66.12 177 GLY A N 1
ATOM 1343 C CA . GLY A 1 177 ? -7.960 -7.556 29.416 1.00 66.12 177 GLY A CA 1
ATOM 1344 C C . GLY A 1 177 ? -7.676 -6.050 29.461 1.00 66.12 177 GLY A C 1
ATOM 1345 O O . GLY A 1 177 ? -7.383 -5.448 28.433 1.00 66.12 177 GLY A O 1
ATOM 1346 N N . GLY A 1 178 ? -7.664 -5.450 30.656 1.00 68.75 178 GLY A N 1
ATOM 1347 C CA . GLY A 1 178 ? -7.347 -4.029 30.834 1.00 68.75 178 GLY A CA 1
ATOM 1348 C C . GLY A 1 178 ? -5.889 -3.665 30.531 1.00 68.75 178 GLY A C 1
ATOM 1349 O O . GLY A 1 178 ? -5.603 -2.518 30.196 1.00 68.75 178 GLY A O 1
ATOM 1350 N N . LEU A 1 179 ? -4.965 -4.623 30.633 1.00 74.38 179 LEU A N 1
ATOM 1351 C CA . LEU A 1 179 ? -3.554 -4.433 30.285 1.00 74.38 179 LEU A CA 1
ATOM 1352 C C . LEU A 1 179 ? -3.330 -4.527 28.767 1.00 74.38 179 LEU A C 1
ATOM 1354 O O . LEU A 1 179 ? -2.545 -3.754 28.228 1.00 74.38 179 LEU A O 1
ATOM 1358 N N . LEU A 1 180 ? -4.070 -5.404 28.079 1.00 67.19 180 LEU A N 1
ATOM 1359 C CA . LEU A 1 180 ? -4.086 -5.498 26.613 1.00 67.19 180 LEU A CA 1
ATOM 1360 C C . LEU A 1 180 ? -4.694 -4.247 25.962 1.00 67.19 180 LEU A C 1
ATOM 1362 O O . LEU A 1 180 ? -4.085 -3.692 25.055 1.00 67.19 180 LEU A O 1
ATOM 1366 N N . LEU A 1 181 ? -5.822 -3.747 26.479 1.00 62.41 181 LEU A N 1
ATOM 1367 C CA . LEU A 1 181 ? -6.475 -2.526 25.979 1.00 62.41 181 LEU A CA 1
ATOM 1368 C C . LEU A 1 181 ? -5.649 -1.254 26.201 1.00 62.41 181 LEU A C 1
ATOM 1370 O O . LEU A 1 181 ? -5.702 -0.338 25.396 1.00 62.41 181 LEU A O 1
ATOM 1374 N N . LYS A 1 182 ? -4.848 -1.190 27.271 1.00 66.44 182 LYS A N 1
ATOM 1375 C CA . LYS A 1 182 ? -3.907 -0.075 27.488 1.00 66.44 182 LYS A CA 1
ATOM 1376 C C . LYS A 1 182 ? -2.652 -0.150 26.614 1.00 66.44 182 LYS A C 1
ATOM 1378 O O . LYS A 1 182 ? -1.922 0.833 26.541 1.00 66.44 182 LYS A O 1
ATOM 1383 N N . GLY A 1 183 ? -2.361 -1.319 26.046 1.00 57.31 183 GLY A N 1
ATOM 1384 C CA . GLY A 1 183 ? -1.235 -1.539 25.139 1.00 57.31 183 GLY A CA 1
ATOM 1385 C C . GLY A 1 183 ? -1.610 -1.442 23.659 1.00 57.31 183 GLY A C 1
ATOM 1386 O O . GLY A 1 183 ? -0.708 -1.409 22.823 1.00 57.31 183 GLY A O 1
ATOM 1387 N N . ALA A 1 184 ? -2.906 -1.409 23.337 1.00 52.94 184 ALA A N 1
ATOM 1388 C CA . ALA A 1 184 ? -3.385 -1.070 22.007 1.00 52.94 184 ALA A CA 1
ATOM 1389 C C . ALA A 1 184 ? -3.167 0.444 21.772 1.00 52.94 184 ALA A C 1
ATOM 1391 O O . ALA A 1 184 ? -3.466 1.230 22.675 1.00 52.94 184 ALA A O 1
ATOM 1392 N N . PRO A 1 185 ? -2.554 0.841 20.642 1.00 48.88 185 PRO A N 1
ATOM 1393 C CA . PRO A 1 185 ? -2.288 2.240 20.313 1.00 48.88 185 PRO A CA 1
ATOM 1394 C C . PRO A 1 185 ? -3.552 3.032 19.972 1.00 48.88 185 PRO A C 1
ATOM 1396 O O . PRO A 1 185 ? -4.527 2.414 19.490 1.00 48.88 185 PRO A O 1
#

Sequence (185 aa):
QVGGVRSEREWPVVWAVAKGSFWNKCILVPLALLLVWLAPWLITPLLMLGGAYLCFEGVEKIAHKLLHPAQAQAEELVNEAEIMNAVQDPSVDMLALEKEKIKGAIRTDFILSAEIIVIALGTIAADLSIGTKAAVLAAVAIAMTVGVYGVVALIVKIDDLGLYLMQKRQALVQWLGGLLLKGAP

InterPro domains:
  IPR008526 Inner membrane protein YedI [PF05661] (1-185)
  IPR008526 Inner membrane protein YedI [PTHR30503] (1-185)

pLDDT: mean 76.59, std 13.77, range [32.78, 94.0]